Protein AF-A0A448SDY0-F1 (afdb_monomer_lite)

Radius of gyration: 25.68 Å; chains: 1; bounding box: 58×52×75 Å

Organism: Serratia fonticola (NCBI:txid47917)

Secondary structure (DSSP, 8-state):
----------SHHHHHHHHHHHHHHHHHHHH----GGGSTTT-TTSTT--S---SS----EEEEETTEEEEES-TT--SS--PPP-BTTB----HHHHHHHHHHHHHTTSEEE-SSSEEE-TTGGGS-GGG-SS--GGGTT-------TTTS-HHHHHHHHHHHHHHHHHHHT-PPPPPPSPPP-HHHHHHHHHTTHHHHHHHHHHHHHHT-PPPHHHHHHHHS---TT-S----HHHIIIIIHHHHHHHHSTTHHHHHHHHHHHTGGGGGS-HHHHHHTTT-

Sequence (283 aa):
MFLIDYTSDDEESNEEWSLVKTRMLEEIMKGAILSSDISDLALSTFSENVAIRDKNSQEPKEFRINGMPVISNNHGLRSYPEELSGDESITPFNMGDLASYYRFYLRHKHIVHGDRISEINDGRIFSCVSAVEDRSSEFEDEVVIKVNLASFTDDELLAEFKELLKEWRFELDIDEPQASRTRIGISTIKKIATYKVFPFLDLMLWESINGKKISNELASRVLFPDDEDECEVIGGQQVKDTIRPFVERILNEDTYPLLKHYVKKNSHLKTMRLSDVMKLAED

InterPro domains:
  IPR045664 Protein of unknown function DUF6387 [PF19924] (83-255)

Foldseek 3Di:
DDDDDDDDDDVPVVPVVVVLVVVLVVCCVVDPPPPPVVVVVVVVPPPPDPDDDDPPDDDWDWDQDLNDTDTDHCPPDDPDPPADDADPVGGDDDPVNVVVLVVVCCVVVQWDDDPPDIDGPDPCPPPFSLRPPPPPPSRQPDGDDDDDPPPDDPVRRVVVVVVVVVVVCVVSVNDDDDDDPDADDLVLVLLCVVLVLVVVVVQVVVCVVVVHDDQLQNVQCVRPPPDVPDPDRDGSVCSVPPSVVSSVVCSDPNNVVNNVVRCVVVVVVVVDDSVVSNVVVVD

Structure (mmCIF, N/CA/C/O backbone):
data_AF-A0A448SDY0-F1
#
_entry.id   AF-A0A448SDY0-F1
#
loop_
_atom_site.group_PDB
_atom_site.id
_atom_site.type_symbol
_atom_site.label_atom_id
_atom_site.label_alt_id
_atom_site.label_comp_id
_atom_site.label_asym_id
_atom_site.label_entity_id
_atom_site.label_seq_id
_atom_site.pdbx_PDB_ins_code
_atom_site.Cartn_x
_atom_site.Cartn_y
_atom_site.Cartn_z
_atom_site.occupancy
_atom_site.B_iso_or_equiv
_atom_site.auth_seq_id
_atom_site.auth_comp_id
_atom_site.auth_asym_id
_atom_site.auth_atom_id
_atom_site.pdbx_PDB_model_num
ATOM 1 N N . MET A 1 1 ? -25.902 -20.458 38.941 1.00 29.11 1 MET A N 1
ATOM 2 C CA . MET A 1 1 ? -26.498 -21.206 37.816 1.00 29.11 1 MET A CA 1
ATOM 3 C C . MET A 1 1 ? -27.510 -20.273 37.179 1.00 29.11 1 MET A C 1
ATOM 5 O O . MET A 1 1 ? -28.603 -20.148 37.705 1.00 29.11 1 MET A O 1
ATOM 9 N N . PHE A 1 2 ? -27.104 -19.514 36.163 1.00 26.80 2 PHE A N 1
ATOM 10 C CA . PHE A 1 2 ? -27.992 -18.578 35.474 1.00 26.80 2 PHE A CA 1
ATOM 11 C C . PHE A 1 2 ? -28.111 -19.041 34.026 1.00 26.80 2 PHE A C 1
ATOM 13 O O . PHE A 1 2 ? -27.142 -18.986 33.274 1.00 26.80 2 PHE A O 1
ATOM 20 N N . LEU A 1 3 ? -29.282 -19.595 33.706 1.00 28.59 3 LEU A N 1
ATOM 21 C CA . LEU A 1 3 ? -29.735 -19.832 32.342 1.00 28.59 3 LEU A CA 1
ATOM 22 C C . LEU A 1 3 ? -30.021 -18.468 31.707 1.00 28.59 3 LEU A C 1
ATOM 24 O O . LEU A 1 3 ? -30.740 -17.661 32.292 1.00 28.59 3 LEU A O 1
ATOM 28 N N . ILE A 1 4 ? -29.416 -18.217 30.551 1.00 32.69 4 ILE A N 1
ATOM 29 C CA . ILE A 1 4 ? -29.639 -17.026 29.732 1.00 32.69 4 ILE A CA 1
ATOM 30 C C . ILE A 1 4 ? -30.475 -17.490 28.543 1.00 32.69 4 ILE A C 1
ATOM 32 O O . ILE A 1 4 ? -29.999 -18.297 27.743 1.00 32.69 4 ILE A O 1
ATOM 36 N N . ASP A 1 5 ? -31.715 -17.011 28.472 1.00 26.48 5 ASP A N 1
ATOM 37 C CA . ASP A 1 5 ? -32.576 -17.180 27.305 1.00 26.48 5 ASP A CA 1
ATOM 38 C C . ASP A 1 5 ? -32.096 -16.279 26.163 1.00 26.48 5 ASP A C 1
ATOM 40 O O . ASP A 1 5 ? -31.706 -15.126 26.355 1.00 26.48 5 ASP A O 1
ATOM 44 N N . TYR A 1 6 ? -32.092 -16.866 24.971 1.00 34.84 6 TYR A N 1
ATOM 45 C CA . TYR A 1 6 ? -31.538 -16.346 23.730 1.00 34.84 6 TYR A CA 1
ATOM 46 C C . TYR A 1 6 ? -32.680 -15.889 22.821 1.00 34.84 6 TYR A C 1
ATOM 48 O O . TYR A 1 6 ? -33.596 -16.662 22.551 1.00 34.84 6 TYR A O 1
ATOM 56 N N . THR A 1 7 ? -32.608 -14.663 22.311 1.00 35.50 7 THR A N 1
ATOM 57 C CA . THR A 1 7 ? -33.470 -14.198 21.218 1.00 35.50 7 THR A CA 1
ATOM 58 C C . THR A 1 7 ? -32.579 -13.681 20.096 1.00 35.50 7 THR A C 1
ATOM 60 O O . THR A 1 7 ? -31.916 -12.655 20.251 1.00 35.50 7 THR A O 1
ATOM 63 N N . SER A 1 8 ? -32.520 -14.433 18.997 1.00 38.97 8 SER A N 1
ATOM 64 C CA . SER A 1 8 ? -31.915 -14.026 17.732 1.00 38.97 8 SER A CA 1
ATOM 65 C C . SER A 1 8 ? -32.998 -13.485 16.817 1.00 38.97 8 SER A C 1
ATOM 67 O O . SER A 1 8 ? -33.798 -14.271 16.331 1.00 38.97 8 SER A O 1
ATOM 69 N N . ASP A 1 9 ? -32.980 -12.190 16.551 1.00 39.25 9 ASP A N 1
ATOM 70 C CA . ASP A 1 9 ? -33.650 -11.606 15.393 1.00 39.25 9 ASP A CA 1
ATOM 71 C C . ASP A 1 9 ? -32.756 -10.453 14.937 1.00 39.25 9 ASP A C 1
ATOM 73 O O . ASP A 1 9 ? -32.603 -9.492 15.681 1.00 39.25 9 ASP A O 1
ATOM 77 N N . ASP A 1 10 ? -32.059 -10.646 13.811 1.00 44.03 10 ASP A N 1
ATOM 78 C CA . ASP A 1 10 ? -31.494 -9.616 12.916 1.00 44.03 10 ASP A CA 1
ATOM 79 C C . ASP A 1 10 ? -30.704 -10.350 11.806 1.00 44.03 10 ASP A C 1
ATOM 81 O O . ASP A 1 10 ? -29.475 -10.469 11.844 1.00 44.03 10 ASP A O 1
ATOM 85 N N . GLU A 1 11 ? -31.430 -10.936 10.845 1.00 45.25 11 GLU A N 1
ATOM 86 C CA . GLU A 1 11 ? -30.863 -11.719 9.730 1.00 45.25 11 GLU A CA 1
ATOM 87 C C . GLU A 1 11 ? -30.181 -10.837 8.661 1.00 45.25 11 GLU A C 1
ATOM 89 O O . GLU A 1 11 ? -29.165 -11.247 8.104 1.00 45.25 11 GLU A O 1
ATOM 94 N N . GLU A 1 12 ? -30.639 -9.597 8.443 1.00 43.09 12 GLU A N 1
ATOM 95 C CA . GLU A 1 12 ? -30.073 -8.678 7.430 1.00 43.09 12 GLU A CA 1
ATOM 96 C C . GLU A 1 12 ? -28.653 -8.187 7.769 1.00 43.09 12 GLU A C 1
ATOM 98 O O . GLU A 1 12 ? -27.822 -8.017 6.882 1.00 43.09 12 GLU A O 1
ATOM 103 N N . SER A 1 13 ? -28.323 -8.040 9.057 1.00 49.19 13 SER A N 1
ATOM 104 C CA . SER A 1 13 ? -26.968 -7.682 9.515 1.00 49.19 13 SER A CA 1
ATOM 105 C C . SER A 1 13 ? -25.943 -8.792 9.239 1.00 49.19 13 SER A C 1
ATOM 107 O O . SER A 1 13 ? -24.741 -8.535 9.184 1.00 49.19 13 SER A O 1
ATOM 109 N N . ASN A 1 14 ? -26.398 -10.037 9.086 1.00 51.72 14 ASN A N 1
ATOM 110 C CA . ASN A 1 14 ? -25.541 -11.217 9.081 1.00 51.72 14 ASN A CA 1
ATOM 111 C C . ASN A 1 14 ? -24.896 -11.479 7.706 1.00 51.72 14 ASN A C 1
ATOM 113 O O . ASN A 1 14 ? -23.802 -12.043 7.639 1.00 51.72 14 ASN A O 1
ATOM 117 N N . GLU A 1 15 ? -25.541 -11.056 6.615 1.00 47.66 15 GLU A N 1
ATOM 118 C CA . GLU A 1 15 ? -25.046 -11.268 5.246 1.00 47.66 15 GLU A CA 1
ATOM 119 C C . GLU A 1 15 ? -23.903 -10.313 4.886 1.00 47.66 15 GLU A C 1
ATOM 121 O O . GLU A 1 15 ? -22.854 -10.754 4.408 1.00 47.66 15 GLU A O 1
ATOM 126 N N . GLU A 1 16 ? -24.060 -9.023 5.192 1.00 46.50 16 GLU A N 1
ATOM 127 C CA . GLU A 1 16 ? -23.034 -7.997 4.962 1.00 46.50 16 GLU A CA 1
ATOM 128 C C . GLU A 1 16 ? -21.763 -8.318 5.768 1.00 46.50 16 GLU A C 1
ATOM 130 O O . GLU A 1 16 ? -20.636 -8.271 5.266 1.00 46.50 16 GLU A O 1
ATOM 135 N N . TRP A 1 17 ? -21.957 -8.812 6.991 1.00 44.69 17 TRP A N 1
ATOM 136 C CA . TRP A 1 17 ? -20.887 -9.285 7.857 1.00 44.69 17 TRP A CA 1
ATOM 137 C C . TRP A 1 17 ? -20.198 -10.561 7.381 1.00 44.69 17 TRP A C 1
ATOM 139 O O . TRP A 1 17 ? -18.983 -10.711 7.538 1.00 44.69 17 TRP A O 1
ATOM 149 N N . SER A 1 18 ? -20.942 -11.490 6.784 1.00 48.28 18 SER A N 1
ATOM 150 C CA . SER A 1 18 ? -20.359 -12.699 6.200 1.00 48.28 18 SER A CA 1
ATOM 151 C C . SER A 1 18 ? -19.463 -12.376 4.998 1.00 48.28 18 SER A C 1
ATOM 153 O O . SER A 1 18 ? -18.462 -13.063 4.768 1.00 48.28 18 SER A O 1
ATOM 155 N N . LEU A 1 19 ? -19.788 -11.320 4.248 1.00 51.78 19 LEU A N 1
ATOM 156 C CA . LEU A 1 19 ? -18.982 -10.847 3.125 1.00 51.78 19 LEU A CA 1
ATOM 157 C C . LEU A 1 19 ? -17.664 -10.223 3.613 1.00 51.78 19 LEU A C 1
ATOM 159 O O . LEU A 1 19 ? -16.587 -10.632 3.173 1.00 51.78 19 LEU A O 1
ATOM 163 N N . VAL A 1 20 ? -17.743 -9.317 4.596 1.00 49.38 20 VAL A N 1
ATOM 164 C CA . VAL A 1 20 ? -16.571 -8.699 5.247 1.00 49.38 20 VAL A CA 1
ATOM 165 C C . VAL A 1 20 ? -15.683 -9.764 5.901 1.00 49.38 20 VAL A C 1
ATOM 167 O O . VAL A 1 20 ? -14.464 -9.713 5.773 1.00 49.38 20 VAL A O 1
ATOM 170 N N . LYS A 1 21 ? -16.278 -10.789 6.528 1.00 49.34 21 LYS A N 1
ATOM 171 C CA . LYS A 1 21 ? -15.571 -11.943 7.112 1.00 49.34 21 LYS A CA 1
ATOM 172 C C . LYS A 1 21 ? -14.764 -12.724 6.079 1.00 49.34 21 LYS A C 1
ATOM 174 O O . LYS A 1 21 ? -13.598 -13.021 6.326 1.00 49.34 21 LYS A O 1
ATOM 179 N N . THR A 1 22 ? -15.377 -13.083 4.953 1.00 50.53 22 THR A N 1
ATOM 180 C CA . THR A 1 22 ? -14.699 -13.858 3.902 1.00 50.53 22 THR A CA 1
ATOM 181 C C . THR A 1 22 ? -13.529 -13.061 3.338 1.00 50.53 22 THR A C 1
ATOM 183 O O . THR A 1 22 ? -12.427 -13.585 3.216 1.00 50.53 22 THR A O 1
ATOM 186 N N . ARG A 1 23 ? -13.731 -11.759 3.121 1.00 46.56 23 ARG A N 1
ATOM 187 C CA . ARG A 1 23 ? -12.695 -10.878 2.591 1.00 46.56 23 ARG A CA 1
ATOM 188 C C . ARG A 1 23 ? -11.562 -10.613 3.578 1.00 46.56 23 ARG A C 1
ATOM 190 O O . ARG A 1 23 ? -10.402 -10.698 3.203 1.00 46.56 23 ARG A O 1
ATOM 197 N N . MET A 1 24 ? -11.873 -10.364 4.849 1.00 43.44 24 MET A N 1
ATOM 198 C CA . MET A 1 24 ? -10.866 -10.171 5.894 1.00 43.44 24 MET A CA 1
ATOM 199 C C . MET A 1 24 ? -10.032 -11.441 6.105 1.00 43.44 24 MET A C 1
ATOM 201 O O . MET A 1 24 ? -8.819 -11.353 6.255 1.00 43.44 24 MET A O 1
ATOM 205 N N . LEU A 1 25 ? -10.653 -12.625 6.067 1.00 47.62 25 LEU A N 1
ATOM 206 C CA . LEU A 1 25 ? -9.933 -13.900 6.122 1.00 47.62 25 LEU A CA 1
ATOM 207 C C . LEU A 1 25 ? -9.058 -14.114 4.885 1.00 47.62 25 LEU A C 1
ATOM 209 O O . LEU A 1 25 ? -7.924 -14.559 5.029 1.00 47.62 25 LEU A O 1
ATOM 213 N N . GLU A 1 26 ? -9.539 -13.766 3.694 1.00 50.28 26 GLU A N 1
ATOM 214 C CA . GLU A 1 26 ? -8.737 -13.825 2.472 1.00 50.28 26 GLU A CA 1
ATOM 215 C C . GLU A 1 26 ? -7.546 -12.863 2.512 1.00 50.28 26 GLU A C 1
ATOM 217 O O . GLU A 1 26 ? -6.446 -13.271 2.159 1.00 50.28 26 GLU A O 1
ATOM 222 N N . GLU A 1 27 ? -7.719 -11.630 2.989 1.00 45.91 27 GLU A N 1
ATOM 223 C CA . GLU A 1 27 ? -6.637 -10.646 3.127 1.00 45.91 27 GLU A CA 1
ATOM 224 C C . GLU A 1 27 ? -5.640 -11.031 4.230 1.00 45.91 27 GLU A C 1
ATOM 226 O O . GLU A 1 27 ? -4.431 -10.906 4.049 1.00 45.91 27 GLU A O 1
ATOM 231 N N . ILE A 1 28 ? -6.105 -11.608 5.344 1.00 43.41 28 ILE A N 1
ATOM 232 C CA . ILE A 1 28 ? -5.230 -12.180 6.380 1.00 43.41 28 ILE A CA 1
ATOM 233 C C . ILE A 1 28 ? -4.456 -13.381 5.825 1.00 43.41 28 ILE A C 1
ATOM 235 O O . ILE A 1 28 ? -3.263 -13.519 6.083 1.00 43.41 28 ILE A O 1
ATOM 239 N N . MET A 1 29 ? -5.093 -14.244 5.032 1.00 39.62 29 MET A N 1
ATOM 240 C CA . MET A 1 29 ? -4.425 -15.387 4.404 1.00 39.62 29 MET A CA 1
ATOM 241 C C . MET A 1 29 ? -3.460 -14.968 3.288 1.00 39.62 29 MET A C 1
ATOM 243 O O . MET A 1 29 ? -2.448 -15.638 3.089 1.00 39.62 29 MET A O 1
ATOM 247 N N . LYS A 1 30 ? -3.742 -13.865 2.586 1.00 41.06 30 LYS A N 1
ATOM 248 C CA . LYS A 1 30 ? -2.857 -13.264 1.576 1.00 41.06 30 LYS A CA 1
ATOM 249 C C . LYS A 1 30 ? -1.722 -12.437 2.200 1.00 41.06 30 LYS A C 1
ATOM 251 O O . LYS A 1 30 ? -0.681 -12.298 1.567 1.00 41.06 30 LYS A O 1
ATOM 256 N N . GLY A 1 31 ? -1.892 -11.933 3.429 1.00 36.31 31 GLY A N 1
ATOM 257 C CA . GLY A 1 31 ? -1.002 -10.958 4.078 1.00 36.31 31 GLY A CA 1
ATOM 258 C C . GLY A 1 31 ? -0.400 -11.350 5.436 1.00 36.31 31 GLY A C 1
ATOM 259 O O . GLY A 1 31 ? 0.249 -10.513 6.064 1.00 36.31 31 GLY A O 1
ATOM 260 N N . ALA A 1 32 ? -0.555 -12.586 5.923 1.00 33.31 32 ALA A N 1
ATOM 261 C CA . ALA A 1 32 ? 0.087 -13.031 7.163 1.00 33.31 32 ALA A CA 1
ATOM 262 C C . ALA A 1 32 ? 1.608 -13.225 7.000 1.00 33.31 32 ALA A C 1
ATOM 264 O O . ALA A 1 32 ? 2.116 -14.343 6.946 1.00 33.31 32 ALA A O 1
ATOM 265 N N . ILE A 1 33 ? 2.352 -12.121 7.064 1.00 34.28 33 ILE A N 1
ATOM 266 C CA . ILE A 1 33 ? 3.502 -12.066 7.968 1.00 34.28 33 ILE A CA 1
ATOM 267 C C . ILE A 1 33 ? 2.912 -11.698 9.332 1.00 34.28 33 ILE A C 1
ATOM 269 O O . ILE A 1 33 ? 2.861 -10.534 9.726 1.00 34.28 33 ILE A O 1
ATOM 273 N N . LEU A 1 34 ? 2.413 -12.706 10.052 1.00 31.48 34 LEU A N 1
ATOM 274 C CA . LEU A 1 34 ? 2.367 -12.610 11.506 1.00 31.48 34 LEU A CA 1
ATOM 275 C C . LEU A 1 34 ? 3.813 -12.361 11.936 1.00 31.48 34 LEU A C 1
ATOM 277 O O . LEU A 1 34 ? 4.685 -13.185 11.663 1.00 31.48 34 LEU A O 1
ATOM 281 N N . SER A 1 35 ? 4.067 -11.200 12.540 1.00 32.50 35 SER A N 1
ATOM 282 C CA . SER A 1 35 ? 5.300 -10.951 13.281 1.00 32.50 35 SER A CA 1
ATOM 283 C C . SER A 1 35 ? 5.619 -12.195 14.115 1.00 32.50 35 SER A C 1
ATOM 285 O O . SER A 1 35 ? 4.779 -12.657 14.893 1.00 32.50 35 SER A O 1
ATOM 287 N N . SER A 1 36 ? 6.813 -12.752 13.917 1.00 38.06 36 SER A N 1
ATOM 288 C CA . SER A 1 36 ? 7.333 -13.927 14.622 1.00 38.06 36 SER A CA 1
ATOM 289 C C . SER A 1 36 ? 7.299 -13.784 16.146 1.00 38.06 36 SER A C 1
ATOM 291 O O . SER A 1 36 ? 7.334 -14.781 16.861 1.00 38.06 36 SER A O 1
ATOM 293 N N . ASP A 1 37 ? 7.152 -12.566 16.662 1.00 37.56 37 ASP A N 1
ATOM 294 C CA . ASP A 1 37 ? 7.506 -12.256 18.044 1.00 37.56 37 ASP A CA 1
ATOM 295 C C . ASP A 1 37 ? 6.362 -12.478 19.051 1.00 37.56 37 ASP A C 1
ATOM 297 O O . ASP A 1 37 ? 6.571 -12.349 20.255 1.00 37.56 37 ASP A O 1
ATOM 301 N N . ILE A 1 38 ? 5.158 -12.867 18.608 1.00 35.09 38 ILE A N 1
ATOM 302 C CA . ILE A 1 38 ? 4.074 -13.301 19.523 1.00 35.09 38 ILE A CA 1
ATOM 303 C C . ILE A 1 38 ? 3.996 -14.839 19.622 1.00 35.09 38 ILE A C 1
ATOM 305 O O . ILE A 1 38 ? 3.363 -15.383 20.525 1.00 35.09 38 ILE A O 1
ATOM 309 N N . SER A 1 39 ? 4.743 -15.563 18.783 1.00 39.78 39 SER A N 1
ATOM 310 C CA . SER A 1 39 ? 4.931 -17.013 18.924 1.00 39.78 39 SER A CA 1
ATOM 311 C C . SER A 1 39 ? 5.948 -17.379 20.018 1.00 39.78 39 SER A C 1
ATOM 313 O O . SER A 1 39 ? 5.932 -18.501 20.528 1.00 39.78 39 SER A O 1
ATOM 315 N N . ASP A 1 40 ? 6.824 -16.453 20.413 1.00 40.44 40 ASP A N 1
ATOM 316 C CA . ASP A 1 40 ? 8.025 -16.801 21.182 1.00 40.44 40 ASP A CA 1
ATOM 317 C C . ASP A 1 40 ? 7.840 -16.856 22.701 1.00 40.44 40 ASP A C 1
ATOM 319 O O . ASP A 1 40 ? 8.641 -17.495 23.386 1.00 40.44 40 ASP A O 1
ATOM 323 N N . LEU A 1 41 ? 6.750 -16.315 23.259 1.00 36.34 41 LEU A N 1
ATOM 324 C CA . LEU A 1 41 ? 6.460 -16.531 24.685 1.00 36.34 41 LEU A CA 1
ATOM 325 C C . LEU A 1 41 ? 5.840 -17.911 24.966 1.00 36.34 41 LEU A C 1
ATOM 327 O O . LEU A 1 41 ? 5.918 -18.399 26.091 1.00 36.34 41 LEU A O 1
ATOM 331 N N . ALA A 1 42 ? 5.270 -18.561 23.943 1.00 34.84 42 ALA A N 1
ATOM 332 C CA . ALA A 1 42 ? 4.779 -19.939 24.015 1.00 34.84 42 ALA A CA 1
ATOM 333 C C . ALA A 1 42 ? 5.836 -20.980 23.582 1.00 34.84 42 ALA A C 1
ATOM 335 O O . ALA A 1 42 ? 5.657 -22.171 23.828 1.00 34.84 42 ALA A O 1
ATOM 336 N N . LEU A 1 43 ? 6.951 -20.546 22.980 1.00 36.53 43 LEU A N 1
ATOM 337 C CA . LEU A 1 43 ? 8.029 -21.408 22.477 1.00 36.53 43 LEU A CA 1
ATOM 338 C C . LEU A 1 43 ? 9.349 -21.241 23.242 1.00 36.53 43 LEU A C 1
ATOM 340 O O . LEU A 1 43 ? 10.415 -21.589 22.728 1.00 36.53 43 LEU A O 1
ATOM 344 N N . SER A 1 44 ? 9.295 -20.823 24.509 1.00 34.66 44 SER A N 1
ATOM 345 C CA . SER A 1 44 ? 10.436 -20.761 25.442 1.00 34.66 44 SER A CA 1
ATOM 346 C C . SER A 1 44 ? 11.139 -22.115 25.697 1.00 34.66 44 SER A C 1
ATOM 348 O O . SER A 1 44 ? 11.943 -22.246 26.615 1.00 34.66 44 SER A O 1
ATOM 350 N N . THR A 1 45 ? 10.846 -23.140 24.893 1.00 33.09 45 THR A N 1
ATOM 351 C CA . THR A 1 45 ? 11.456 -24.474 24.871 1.00 33.09 45 THR A CA 1
ATOM 352 C C . THR A 1 45 ? 12.437 -24.681 23.703 1.00 33.09 45 THR A C 1
ATOM 354 O O . THR A 1 45 ? 13.110 -25.706 23.665 1.00 33.09 45 THR A O 1
ATOM 357 N N . PHE A 1 46 ? 12.560 -23.742 22.754 1.00 32.59 46 PHE A N 1
ATOM 358 C CA . PHE A 1 46 ? 13.379 -23.930 21.538 1.00 32.59 46 PHE A CA 1
ATOM 359 C C . PHE A 1 46 ? 14.765 -23.256 21.548 1.00 32.59 46 PHE A C 1
ATOM 361 O O . PHE A 1 46 ? 15.529 -23.415 20.597 1.00 32.59 46 PHE A O 1
ATOM 368 N N . SER A 1 47 ? 15.124 -22.555 22.626 1.00 35.09 47 SER A N 1
ATOM 369 C CA . SER A 1 47 ? 16.298 -21.664 22.685 1.00 35.09 47 SER A CA 1
ATOM 370 C C . SER A 1 47 ? 17.679 -22.351 22.777 1.00 35.09 47 SER A C 1
ATOM 372 O O . SER A 1 47 ? 18.689 -21.702 22.530 1.00 35.09 47 SER A O 1
ATOM 374 N N . GLU A 1 48 ? 17.793 -23.655 23.060 1.00 32.41 48 GLU A N 1
ATOM 375 C CA . GLU A 1 48 ? 19.118 -24.249 23.361 1.00 32.41 48 GLU A CA 1
ATOM 376 C C . GLU A 1 48 ? 19.777 -25.117 22.275 1.00 32.41 48 GLU A C 1
ATOM 378 O O . GLU A 1 48 ? 20.862 -25.633 22.511 1.00 32.41 48 GLU A O 1
ATOM 383 N N . ASN A 1 49 ? 19.234 -25.244 21.058 1.00 34.06 49 ASN A N 1
ATOM 384 C CA . ASN A 1 49 ? 19.884 -26.065 20.016 1.00 34.06 49 ASN A CA 1
ATOM 385 C C . ASN A 1 49 ? 19.918 -25.411 18.625 1.00 34.06 49 ASN A C 1
ATOM 387 O O . ASN A 1 49 ? 19.458 -25.992 17.641 1.00 34.06 49 ASN A O 1
ATOM 391 N N . VAL A 1 50 ? 20.517 -24.221 18.513 1.00 35.66 50 VAL A N 1
ATOM 392 C CA . VAL A 1 50 ? 20.973 -23.676 17.219 1.00 35.66 50 VAL A CA 1
ATOM 393 C C . VAL A 1 50 ? 22.474 -23.914 17.077 1.00 35.66 50 VAL A C 1
ATOM 395 O O . VAL A 1 50 ? 23.301 -23.010 17.129 1.00 35.66 50 VAL A O 1
ATOM 398 N N . ALA A 1 51 ? 22.828 -25.180 16.889 1.00 39.47 51 ALA A N 1
ATOM 399 C CA . ALA A 1 51 ? 24.076 -25.565 16.259 1.00 39.47 51 ALA A CA 1
ATOM 400 C C . ALA A 1 51 ? 23.792 -26.773 15.363 1.00 39.47 51 ALA A C 1
ATOM 402 O O . ALA A 1 51 ? 23.349 -27.814 15.836 1.00 39.47 51 ALA A O 1
ATOM 403 N N . ILE A 1 52 ? 24.103 -26.605 14.073 1.00 44.69 52 ILE A N 1
ATOM 404 C CA . ILE A 1 52 ? 24.129 -27.631 13.021 1.00 44.69 52 ILE A CA 1
ATOM 405 C C . ILE A 1 52 ? 22.734 -28.055 12.524 1.00 44.69 52 ILE A C 1
ATOM 407 O O . ILE A 1 52 ? 22.085 -28.928 13.092 1.00 44.69 52 ILE A O 1
ATOM 411 N N . ARG A 1 53 ? 22.293 -27.497 11.387 1.00 37.38 53 ARG A N 1
ATOM 412 C CA . ARG A 1 53 ? 21.272 -28.136 10.540 1.00 37.38 53 ARG A CA 1
ATOM 413 C C . ARG A 1 53 ? 21.724 -28.184 9.082 1.00 37.38 53 ARG A C 1
ATOM 415 O O . ARG A 1 53 ? 22.381 -27.275 8.585 1.00 37.38 53 ARG A O 1
ATOM 422 N N . ASP A 1 54 ? 21.428 -29.334 8.495 1.00 37.38 54 ASP A N 1
ATOM 423 C CA . ASP A 1 54 ? 22.017 -29.976 7.325 1.00 37.38 54 ASP A CA 1
ATOM 424 C C . ASP A 1 54 ? 22.019 -29.157 6.029 1.00 37.38 54 ASP A C 1
ATOM 426 O O . ASP A 1 54 ? 21.038 -28.509 5.677 1.00 37.38 54 ASP A O 1
ATOM 430 N N . LYS A 1 55 ? 23.107 -29.281 5.256 1.00 46.25 55 LYS A N 1
ATOM 431 C CA . LYS A 1 55 ? 23.254 -28.719 3.899 1.00 46.25 55 LYS A CA 1
ATOM 432 C C . LYS A 1 55 ? 22.629 -29.587 2.794 1.00 46.25 55 LYS A C 1
ATOM 434 O O . LYS A 1 55 ? 22.704 -29.210 1.630 1.00 46.25 55 LYS A O 1
ATOM 439 N N . ASN A 1 56 ? 22.023 -30.726 3.127 1.00 45.97 56 ASN A N 1
ATOM 440 C CA . ASN A 1 56 ? 21.636 -31.744 2.149 1.00 45.97 56 ASN A CA 1
ATOM 441 C C . ASN A 1 56 ? 20.168 -32.168 2.285 1.00 45.97 56 ASN A C 1
ATOM 443 O O . ASN A 1 56 ? 19.916 -33.287 2.706 1.00 45.97 56 ASN A O 1
ATOM 447 N N . SER A 1 57 ? 19.226 -31.291 1.919 1.00 49.78 57 SER A N 1
ATOM 448 C CA . SER A 1 57 ? 17.883 -31.628 1.393 1.00 49.78 57 SER A CA 1
ATOM 449 C C . SER A 1 57 ? 16.948 -30.428 1.557 1.00 49.78 57 SER A C 1
ATOM 451 O O .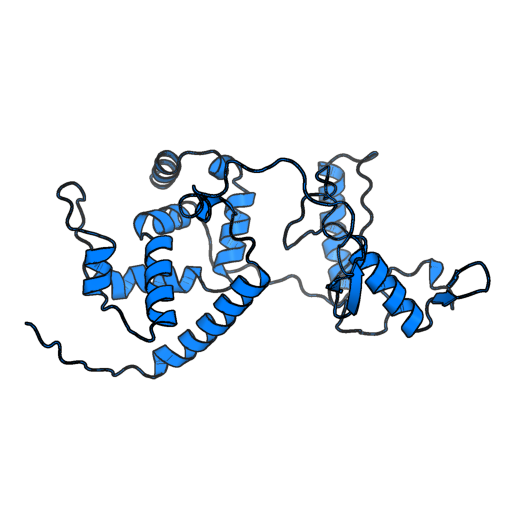 SER A 1 57 ? 16.345 -30.243 2.614 1.00 49.78 57 SER A O 1
ATOM 453 N N . GLN A 1 58 ? 16.792 -29.611 0.522 1.00 57.31 58 GLN A N 1
ATOM 454 C CA . GLN A 1 58 ? 15.598 -28.779 0.396 1.00 57.31 58 GLN A CA 1
ATOM 455 C C . GLN A 1 58 ? 14.942 -29.174 -0.917 1.00 57.31 58 GLN A C 1
ATOM 457 O O . GLN A 1 58 ? 15.534 -29.023 -1.981 1.00 57.31 58 GLN A O 1
ATOM 462 N N . GLU A 1 59 ? 13.767 -29.794 -0.828 1.00 60.53 59 GLU A N 1
ATOM 463 C CA . GLU A 1 59 ? 13.011 -30.172 -2.015 1.00 60.53 59 GLU A CA 1
ATOM 464 C C . GLU A 1 59 ? 12.612 -28.904 -2.792 1.00 60.53 59 GLU A C 1
ATOM 466 O O . GLU A 1 59 ? 12.290 -27.881 -2.170 1.00 60.53 59 GLU A O 1
ATOM 471 N N . PRO A 1 60 ? 12.637 -28.942 -4.137 1.00 71.25 60 PRO A N 1
ATOM 472 C CA . PRO A 1 60 ? 12.148 -27.840 -4.950 1.00 71.25 60 PRO A CA 1
ATOM 473 C C . PRO A 1 60 ? 10.711 -27.491 -4.566 1.00 71.25 60 PRO A C 1
ATOM 475 O O . PRO A 1 60 ? 9.853 -28.372 -4.504 1.00 71.25 60 PRO A O 1
ATOM 478 N N . LYS A 1 61 ? 10.441 -26.207 -4.318 1.00 75.12 61 LYS A N 1
ATOM 479 C CA . LYS A 1 61 ? 9.106 -25.726 -3.947 1.00 75.12 61 LYS A CA 1
ATOM 480 C C . LYS A 1 61 ? 8.530 -24.879 -5.075 1.00 75.12 61 LYS A C 1
ATOM 482 O O . LYS A 1 61 ? 9.213 -23.999 -5.601 1.00 75.12 61 LYS A O 1
ATOM 487 N N . GLU A 1 62 ? 7.292 -25.172 -5.454 1.00 77.00 62 GLU A N 1
ATOM 488 C CA . GLU A 1 62 ? 6.554 -24.425 -6.471 1.00 77.00 62 GLU A CA 1
ATOM 489 C C . GLU A 1 62 ? 5.847 -23.222 -5.835 1.00 77.00 62 GLU A C 1
ATOM 491 O O . GLU A 1 62 ? 5.171 -23.346 -4.813 1.00 77.00 62 GLU A O 1
ATOM 496 N N . PHE A 1 63 ? 6.010 -22.061 -6.457 1.00 74.44 63 PHE A N 1
ATOM 497 C CA . PHE A 1 63 ? 5.369 -20.797 -6.116 1.00 74.44 63 PHE A CA 1
ATOM 498 C C . PHE A 1 63 ? 4.528 -20.329 -7.298 1.00 74.44 63 PHE A C 1
ATOM 500 O O . PHE A 1 63 ? 4.854 -20.620 -8.447 1.00 74.44 63 PHE A O 1
ATOM 507 N N . ARG A 1 64 ? 3.462 -19.575 -7.030 1.00 74.50 64 ARG A N 1
ATOM 508 C CA . ARG A 1 64 ? 2.686 -18.891 -8.068 1.00 74.50 64 ARG A CA 1
ATOM 509 C C . ARG A 1 64 ? 3.016 -17.405 -8.041 1.00 74.50 64 ARG A C 1
ATOM 511 O O . ARG A 1 64 ? 2.779 -16.767 -7.024 1.00 74.50 64 ARG A O 1
ATOM 518 N N . ILE A 1 65 ? 3.557 -16.885 -9.139 1.00 75.25 65 ILE A N 1
ATOM 519 C CA . ILE A 1 65 ? 3.954 -15.482 -9.312 1.00 75.25 65 ILE A CA 1
ATOM 520 C C . ILE A 1 65 ? 3.299 -14.986 -10.601 1.00 75.25 65 ILE A C 1
ATOM 522 O O . ILE A 1 65 ? 3.418 -15.646 -11.631 1.00 75.25 65 ILE A O 1
ATOM 526 N N . ASN A 1 66 ? 2.528 -13.899 -10.525 1.00 71.81 66 ASN A N 1
ATOM 527 C CA . ASN A 1 66 ? 1.732 -13.341 -11.633 1.00 71.81 66 ASN A CA 1
ATOM 528 C C . ASN A 1 66 ? 0.903 -14.424 -12.354 1.00 71.81 66 ASN A C 1
ATOM 530 O O . ASN A 1 66 ? 0.955 -14.604 -13.568 1.00 71.81 66 ASN A O 1
ATOM 534 N N . GLY A 1 67 ? 0.229 -15.270 -11.562 1.00 71.94 67 GLY A N 1
ATOM 535 C CA . GLY A 1 67 ? -0.567 -16.403 -12.052 1.00 71.94 67 GLY A CA 1
ATOM 536 C C . GLY A 1 67 ? 0.234 -17.601 -12.589 1.00 71.94 67 GLY A C 1
ATOM 537 O O . GLY A 1 67 ? -0.356 -18.643 -12.885 1.00 71.94 67 GLY A O 1
ATOM 538 N N . MET A 1 68 ? 1.565 -17.511 -12.671 1.00 71.12 68 MET A N 1
ATOM 539 C CA . MET A 1 68 ? 2.430 -18.525 -13.273 1.00 71.12 68 MET A CA 1
ATOM 540 C C . MET A 1 68 ? 3.243 -19.333 -12.254 1.00 71.12 68 MET A C 1
ATOM 542 O O . MET A 1 68 ? 3.743 -18.787 -11.272 1.00 71.12 68 MET A O 1
ATOM 546 N N . PRO A 1 69 ? 3.420 -20.648 -12.482 1.00 75.44 69 PRO A N 1
ATOM 547 C CA . PRO A 1 69 ? 4.210 -21.489 -11.597 1.00 75.44 69 PRO A CA 1
ATOM 548 C C . PRO A 1 69 ? 5.717 -21.280 -11.812 1.00 75.44 69 PRO A C 1
ATOM 550 O O . PRO A 1 69 ? 6.230 -21.434 -12.929 1.00 75.44 69 PRO A O 1
ATOM 553 N N . VAL A 1 70 ? 6.423 -20.981 -10.722 1.00 72.56 70 VAL A N 1
ATOM 554 C CA . VAL A 1 70 ? 7.876 -20.791 -10.631 1.00 72.56 70 VAL A CA 1
ATOM 555 C C . VAL A 1 70 ? 8.427 -21.731 -9.560 1.00 72.56 70 VAL A C 1
ATOM 557 O O . VAL A 1 70 ? 7.955 -21.743 -8.428 1.00 72.56 70 VAL A O 1
ATOM 560 N N . ILE A 1 71 ? 9.435 -22.533 -9.903 1.00 76.56 71 ILE A N 1
ATOM 561 C CA . ILE A 1 71 ? 1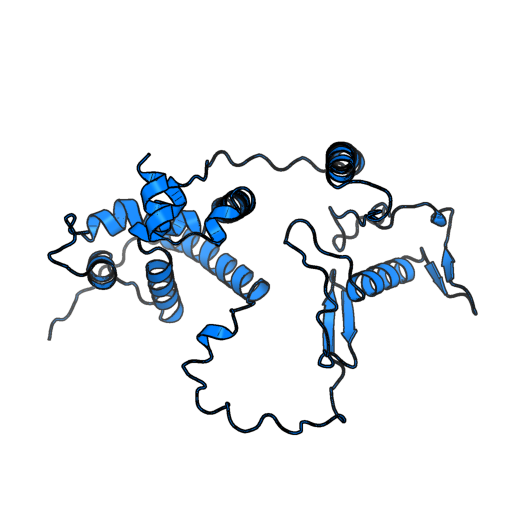0.042 -23.497 -8.977 1.00 76.56 71 ILE A CA 1
ATOM 562 C C . ILE A 1 71 ? 11.334 -22.907 -8.413 1.00 76.56 71 ILE A C 1
ATOM 564 O O . ILE A 1 71 ? 12.219 -22.513 -9.172 1.00 76.56 71 ILE A O 1
ATOM 568 N N . SER A 1 72 ? 11.465 -22.893 -7.085 1.00 76.88 72 SER A N 1
ATOM 569 C CA . SER A 1 72 ? 12.715 -22.552 -6.400 1.00 76.88 72 SER A CA 1
ATOM 570 C C . SER A 1 72 ? 13.358 -23.800 -5.805 1.00 76.88 72 SER A C 1
ATOM 572 O O . SER A 1 72 ? 12.758 -24.491 -4.980 1.00 76.88 72 SER A O 1
ATOM 574 N N . ASN A 1 73 ? 14.599 -24.072 -6.209 1.00 71.31 73 ASN A N 1
ATOM 575 C CA . ASN A 1 73 ? 15.339 -25.265 -5.794 1.00 71.31 73 ASN A CA 1
ATOM 576 C C . ASN A 1 73 ? 15.986 -25.132 -4.402 1.00 71.31 73 ASN A C 1
ATOM 578 O O . ASN A 1 73 ? 16.228 -26.146 -3.767 1.00 71.31 73 ASN A O 1
ATOM 582 N N . ASN A 1 74 ? 16.259 -23.910 -3.920 1.00 65.94 74 ASN A N 1
ATOM 583 C CA . ASN A 1 74 ? 16.997 -23.655 -2.670 1.00 65.94 74 ASN A CA 1
ATOM 584 C C . ASN A 1 74 ? 16.375 -22.490 -1.879 1.00 65.94 74 ASN A C 1
ATOM 586 O O . ASN A 1 74 ? 16.992 -21.444 -1.686 1.00 65.94 74 ASN A O 1
ATOM 590 N N . HIS A 1 75 ? 15.126 -22.648 -1.449 1.00 58.25 75 HIS A N 1
ATOM 591 C CA . HIS A 1 75 ? 14.333 -21.570 -0.848 1.00 58.25 75 HIS A CA 1
ATOM 592 C C . HIS A 1 75 ? 14.788 -21.133 0.562 1.00 58.25 75 HIS A C 1
ATOM 594 O O . HIS A 1 75 ? 14.356 -20.083 1.029 1.00 58.25 75 HIS A O 1
ATOM 600 N N . GLY A 1 76 ? 15.639 -21.905 1.250 1.00 52.16 76 GLY A N 1
ATOM 601 C CA . GLY A 1 76 ? 16.062 -21.647 2.634 1.00 52.16 76 GLY A CA 1
ATOM 602 C C . GLY A 1 76 ? 17.522 -21.221 2.827 1.00 52.16 76 GLY A C 1
ATOM 603 O O . GLY A 1 76 ? 17.981 -21.172 3.967 1.00 52.16 76 GLY A O 1
ATOM 604 N N . LEU A 1 77 ? 18.275 -20.918 1.765 1.00 54.34 77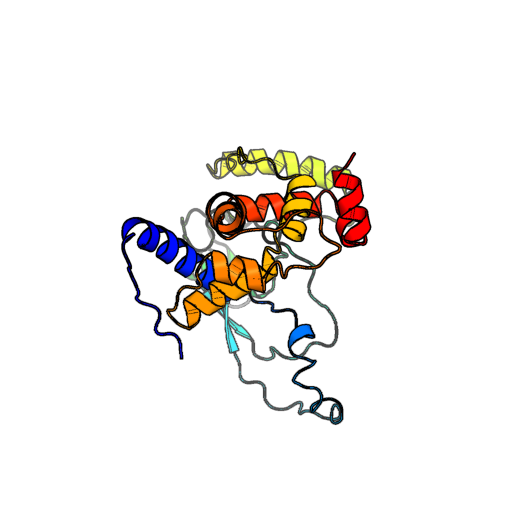 LEU A N 1
ATOM 605 C CA . LEU A 1 77 ? 19.590 -20.281 1.893 1.00 54.34 77 LEU A CA 1
ATOM 606 C C . LEU A 1 77 ? 19.392 -18.768 2.058 1.00 54.34 77 LEU A C 1
ATOM 608 O O . LEU A 1 77 ? 19.146 -18.085 1.072 1.00 54.34 77 LEU A O 1
ATOM 612 N N . ARG A 1 78 ? 19.507 -18.217 3.273 1.00 53.59 78 ARG A N 1
ATOM 613 C CA . ARG A 1 78 ? 19.673 -16.761 3.443 1.00 53.59 78 ARG A CA 1
ATOM 614 C C . ARG A 1 78 ? 20.777 -16.462 4.451 1.00 53.59 78 ARG A C 1
ATOM 616 O O . ARG A 1 78 ? 20.659 -16.796 5.625 1.00 53.59 78 ARG A O 1
ATOM 623 N N . SER A 1 79 ? 21.861 -15.845 3.979 1.00 48.16 79 SER A N 1
ATOM 624 C CA . SER A 1 79 ? 22.944 -15.313 4.825 1.00 48.16 79 SER A CA 1
ATOM 625 C C . SER A 1 79 ? 22.906 -13.783 4.953 1.00 48.16 79 SER A C 1
ATOM 627 O O . SER A 1 79 ? 23.558 -13.251 5.844 1.00 48.16 79 SER A O 1
ATOM 629 N N . TYR A 1 80 ? 22.123 -13.084 4.118 1.00 47.72 80 TYR A N 1
ATOM 630 C CA . TYR A 1 80 ? 21.976 -11.623 4.106 1.00 47.72 80 TYR A CA 1
ATOM 631 C C . TYR A 1 80 ? 20.550 -11.209 3.691 1.00 47.72 80 TYR A C 1
ATOM 633 O O . TYR A 1 80 ? 19.876 -11.985 3.008 1.00 47.72 80 TYR A O 1
ATOM 641 N N . PRO A 1 81 ? 20.075 -10.006 4.071 1.00 54.88 81 PRO A N 1
ATOM 642 C CA . PRO A 1 81 ? 18.871 -9.424 3.489 1.00 54.88 81 PRO A CA 1
ATOM 643 C C . PRO A 1 81 ? 19.180 -8.987 2.047 1.00 54.88 81 PRO A C 1
ATOM 645 O O . PRO A 1 81 ? 19.719 -7.912 1.814 1.00 54.88 81 PRO A O 1
ATOM 648 N N . GLU A 1 82 ? 18.893 -9.857 1.079 1.00 60.72 82 GLU A N 1
ATOM 649 C CA . GLU A 1 82 ? 19.041 -9.583 -0.364 1.00 60.72 82 GLU A CA 1
ATOM 650 C C . GLU A 1 82 ? 17.818 -8.859 -0.963 1.00 60.72 82 GLU A C 1
ATOM 652 O O . GLU A 1 82 ? 17.792 -8.550 -2.152 1.00 60.72 82 GLU A O 1
ATOM 657 N N . GLU A 1 83 ? 16.795 -8.585 -0.152 1.00 64.94 83 GLU A N 1
ATOM 658 C CA . GLU A 1 83 ? 15.543 -7.974 -0.593 1.00 64.94 83 GLU A CA 1
ATOM 659 C C . GLU A 1 83 ? 15.560 -6.466 -0.345 1.00 64.94 83 GLU A C 1
ATOM 661 O O . GLU A 1 83 ? 15.742 -5.991 0.779 1.00 64.94 83 GLU A O 1
ATOM 666 N N . LEU A 1 84 ? 15.331 -5.706 -1.416 1.00 72.56 84 LEU A N 1
ATOM 667 C CA . LEU A 1 84 ? 14.950 -4.307 -1.291 1.00 72.56 84 LEU A CA 1
ATOM 668 C C . LEU A 1 84 ? 13.596 -4.232 -0.576 1.00 72.56 84 LEU A C 1
ATOM 670 O O . LEU A 1 84 ? 12.723 -5.076 -0.779 1.00 72.56 84 LEU A O 1
ATOM 674 N N . SER A 1 85 ? 13.412 -3.218 0.266 1.00 76.19 85 SER A N 1
ATOM 675 C CA . SER A 1 85 ? 12.118 -2.995 0.905 1.00 76.19 85 SER A CA 1
ATOM 676 C C . SER A 1 85 ? 11.078 -2.620 -0.149 1.00 76.19 85 SER A C 1
ATOM 678 O O . SER A 1 85 ? 11.323 -1.751 -0.984 1.00 76.19 85 SER A O 1
ATOM 680 N N . GLY A 1 86 ? 9.924 -3.275 -0.093 1.00 72.31 86 GLY A N 1
ATOM 681 C CA . GLY A 1 86 ? 8.761 -2.965 -0.913 1.00 72.31 86 GLY A CA 1
ATOM 682 C C . GLY A 1 86 ? 7.553 -2.615 -0.059 1.00 72.31 86 GLY A C 1
ATOM 683 O O . GLY A 1 86 ? 7.528 -2.853 1.149 1.00 72.31 86 GLY A O 1
ATOM 684 N N . ASP A 1 87 ? 6.543 -2.055 -0.706 1.00 71.81 87 ASP A N 1
ATOM 685 C CA . ASP A 1 87 ? 5.224 -1.810 -0.139 1.00 71.81 87 ASP A CA 1
ATOM 686 C C . ASP A 1 87 ? 4.157 -2.152 -1.186 1.00 71.81 87 ASP A C 1
ATOM 688 O O . ASP A 1 87 ? 4.479 -2.289 -2.357 1.00 71.81 87 ASP A O 1
ATOM 692 N N . GLU A 1 88 ? 2.887 -2.239 -0.799 1.00 69.19 88 GLU A N 1
ATOM 693 C CA . GLU A 1 88 ? 1.786 -2.651 -1.696 1.00 69.19 88 GLU A CA 1
ATOM 694 C C . GLU A 1 88 ? 1.709 -1.838 -2.995 1.00 69.19 88 GLU A C 1
ATOM 696 O O . GLU A 1 88 ? 1.322 -2.363 -4.027 1.00 69.19 88 GLU A O 1
ATOM 701 N N . SER A 1 89 ? 2.061 -0.550 -2.946 1.00 71.38 89 SER A N 1
ATOM 702 C CA . SER A 1 89 ? 1.991 0.338 -4.113 1.00 71.38 89 SER A CA 1
ATOM 703 C C . SER A 1 89 ? 3.269 0.357 -4.952 1.00 71.38 89 SER A C 1
ATOM 705 O O . SER A 1 89 ? 3.240 0.836 -6.078 1.00 71.38 89 SER A O 1
ATOM 707 N N . ILE A 1 90 ? 4.405 -0.057 -4.380 1.00 79.81 90 ILE A N 1
ATOM 708 C CA . ILE A 1 90 ? 5.717 -0.041 -5.037 1.00 79.81 90 ILE A CA 1
ATOM 709 C C . ILE A 1 90 ? 6.505 -1.240 -4.515 1.00 79.81 90 ILE A C 1
ATOM 711 O O . ILE A 1 90 ? 7.076 -1.201 -3.420 1.00 79.81 90 ILE A O 1
ATOM 715 N N . THR A 1 91 ? 6.558 -2.298 -5.314 1.00 81.00 91 THR A N 1
ATOM 716 C CA . THR A 1 91 ? 7.322 -3.507 -5.014 1.00 81.00 91 THR A CA 1
ATOM 717 C C . THR A 1 91 ? 8.552 -3.610 -5.918 1.00 81.00 91 THR A C 1
ATOM 719 O O . THR A 1 91 ? 8.464 -3.331 -7.115 1.00 81.00 91 THR A O 1
ATOM 722 N N . PRO A 1 92 ? 9.715 -4.022 -5.388 1.00 83.19 92 PRO A N 1
ATOM 723 C CA . PRO A 1 92 ? 10.876 -4.327 -6.211 1.00 83.19 92 PRO A CA 1
ATOM 724 C C . PRO A 1 92 ? 10.592 -5.478 -7.176 1.00 83.19 92 PRO A C 1
ATOM 726 O O . PRO A 1 92 ? 10.032 -6.500 -6.783 1.00 83.19 92 PRO A O 1
ATOM 729 N N . PHE A 1 93 ? 11.061 -5.332 -8.412 1.00 83.75 93 PHE A N 1
ATOM 730 C CA . PHE A 1 93 ? 11.005 -6.388 -9.417 1.00 83.75 93 PHE A CA 1
ATOM 731 C C . PHE A 1 93 ? 11.967 -7.525 -9.052 1.00 83.75 93 PHE A C 1
ATOM 733 O O . PHE A 1 93 ? 13.183 -7.321 -8.968 1.00 83.75 93 PHE A O 1
ATOM 740 N N . ASN A 1 94 ? 11.430 -8.719 -8.816 1.00 82.50 94 ASN A N 1
ATOM 741 C CA . ASN A 1 94 ? 12.178 -9.867 -8.318 1.00 82.50 94 ASN A CA 1
ATOM 742 C C . ASN A 1 94 ? 12.455 -10.920 -9.413 1.00 82.50 94 ASN A C 1
ATOM 744 O O . ASN A 1 94 ? 11.987 -10.843 -10.550 1.00 82.50 94 ASN A O 1
ATOM 748 N N . MET A 1 95 ? 13.258 -11.934 -9.074 1.00 81.69 95 MET A N 1
ATOM 749 C CA . MET A 1 95 ? 13.647 -12.995 -10.016 1.00 81.69 95 MET A CA 1
ATOM 750 C C . MET A 1 95 ? 12.459 -13.852 -10.484 1.00 81.69 95 MET A C 1
ATOM 752 O O . MET A 1 95 ? 12.453 -14.365 -11.602 1.00 81.69 95 MET A O 1
ATOM 756 N N . GLY A 1 96 ? 11.455 -14.016 -9.628 1.00 80.94 96 GLY A N 1
ATOM 757 C CA . GLY A 1 96 ? 10.210 -14.688 -9.960 1.00 80.94 96 GLY A CA 1
ATOM 758 C C . GLY A 1 96 ? 9.367 -13.901 -10.960 1.00 80.94 96 GLY A C 1
ATOM 759 O O . GLY A 1 96 ? 8.844 -14.504 -11.897 1.00 80.94 96 GLY A O 1
ATOM 760 N N . ASP A 1 97 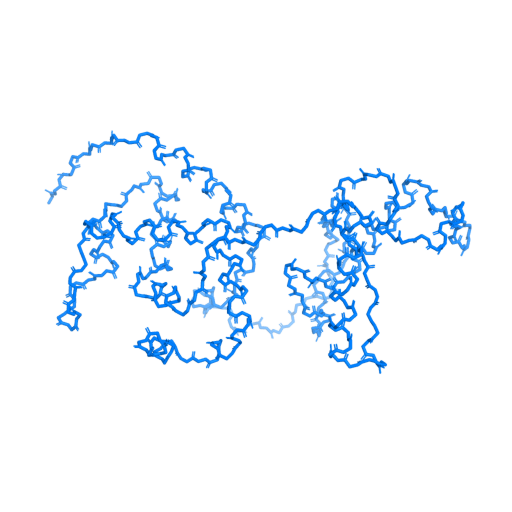? 9.306 -12.575 -10.828 1.00 82.56 97 ASP A N 1
ATOM 761 C CA . ASP A 1 97 ? 8.636 -11.701 -11.799 1.00 82.56 97 ASP A CA 1
ATOM 762 C C . ASP A 1 97 ? 9.325 -11.826 -13.159 1.00 82.56 97 ASP A C 1
ATOM 764 O O . ASP A 1 97 ? 8.677 -12.109 -14.166 1.00 82.56 97 ASP A O 1
ATOM 768 N N . LEU A 1 98 ? 10.662 -11.741 -13.188 1.00 85.44 98 LEU A N 1
ATOM 769 C CA . LEU A 1 98 ? 11.444 -11.933 -14.410 1.00 85.44 98 LEU A CA 1
ATOM 770 C C . LEU A 1 98 ? 11.148 -13.280 -15.081 1.00 85.44 98 LEU A C 1
ATOM 772 O O . LEU A 1 98 ? 10.910 -13.331 -16.289 1.00 85.44 98 LEU A O 1
ATOM 776 N N . ALA A 1 99 ? 11.155 -14.368 -14.306 1.00 85.19 99 ALA A N 1
ATOM 777 C CA . ALA A 1 99 ? 10.850 -15.701 -14.815 1.00 85.19 99 ALA A CA 1
ATOM 778 C C . ALA A 1 99 ? 9.422 -15.784 -15.378 1.00 85.19 99 ALA A C 1
ATOM 780 O O . ALA A 1 99 ? 9.204 -16.405 -16.422 1.00 85.19 99 ALA A O 1
ATOM 781 N N . SER A 1 100 ? 8.472 -15.130 -14.710 1.00 82.88 100 SER A N 1
ATOM 782 C CA . SER A 1 100 ? 7.068 -15.052 -15.112 1.00 82.88 100 SER A CA 1
ATOM 783 C C . SER A 1 100 ? 6.930 -14.313 -16.445 1.00 82.88 100 SER A C 1
ATOM 785 O O . SER A 1 100 ? 6.472 -14.907 -17.423 1.00 82.88 100 SER A O 1
ATOM 787 N N . TYR A 1 101 ? 7.436 -13.081 -16.552 1.00 83.44 101 TYR A N 1
ATOM 788 C CA . TYR A 1 101 ? 7.432 -12.309 -17.801 1.00 83.44 101 TYR A CA 1
ATOM 789 C C . TYR A 1 101 ? 8.119 -13.051 -18.948 1.00 83.44 101 TYR A C 1
ATOM 791 O O . TYR A 1 101 ? 7.581 -13.151 -20.051 1.00 83.44 101 TYR A O 1
ATOM 799 N N . TYR A 1 102 ? 9.289 -13.638 -18.694 1.00 85.31 102 TYR A N 1
ATOM 800 C CA . TYR A 1 102 ? 10.012 -14.391 -19.713 1.00 85.31 102 TYR A CA 1
ATOM 801 C C . TYR A 1 102 ? 9.186 -15.566 -20.254 1.00 85.31 102 TYR A C 1
ATOM 803 O O . TYR A 1 102 ? 9.070 -15.759 -21.468 1.00 85.31 102 TYR A O 1
ATOM 811 N N . ARG A 1 103 ? 8.555 -16.333 -19.358 1.00 84.50 103 ARG A N 1
ATOM 812 C CA . ARG A 1 103 ? 7.698 -17.462 -19.729 1.00 84.50 103 ARG A CA 1
ATOM 813 C C . ARG A 1 103 ? 6.458 -17.011 -20.497 1.00 84.50 103 ARG A C 1
ATOM 815 O O . ARG A 1 103 ? 6.073 -17.682 -21.458 1.00 84.50 103 ARG A O 1
ATOM 822 N N . PHE A 1 104 ? 5.866 -15.884 -20.110 1.00 83.12 104 PHE A N 1
ATOM 823 C CA . PHE A 1 104 ? 4.742 -15.282 -20.816 1.00 83.12 104 PHE A CA 1
ATOM 824 C C . PHE A 1 104 ? 5.100 -14.942 -22.268 1.00 83.12 104 PHE A C 1
ATOM 826 O O . PHE A 1 104 ? 4.413 -15.387 -23.190 1.00 83.12 104 PHE A O 1
ATOM 833 N N . TYR A 1 105 ? 6.216 -14.249 -22.499 1.00 83.19 105 TYR A N 1
ATOM 834 C CA . TYR A 1 105 ? 6.637 -13.884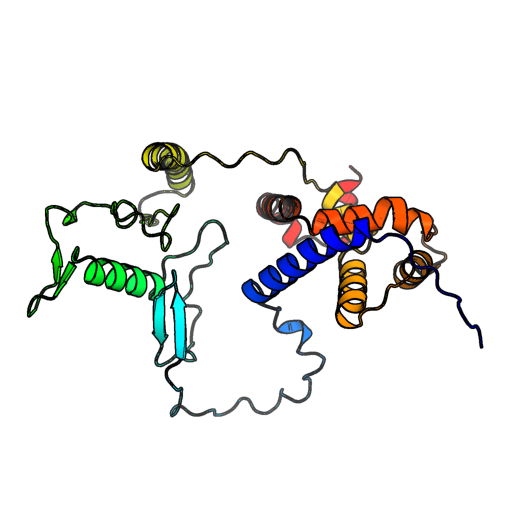 -23.854 1.00 83.19 105 TYR A CA 1
ATOM 835 C C . TYR A 1 105 ? 7.047 -15.063 -24.720 1.00 83.19 105 TYR A C 1
ATOM 837 O O . TYR A 1 105 ? 6.816 -15.032 -25.931 1.00 83.19 105 TYR A O 1
ATOM 845 N N . LEU A 1 106 ? 7.636 -16.102 -24.126 1.00 85.44 106 LEU A N 1
ATOM 846 C CA . LEU A 1 106 ? 7.906 -17.349 -24.838 1.00 85.44 106 LEU A CA 1
ATOM 847 C C . LEU A 1 106 ? 6.604 -18.006 -25.308 1.00 85.44 106 LEU A C 1
ATOM 849 O O . LEU A 1 106 ? 6.502 -18.424 -26.461 1.00 85.44 106 LEU A O 1
ATOM 853 N N . ARG A 1 107 ? 5.590 -18.080 -24.434 1.00 84.56 107 ARG A N 1
ATOM 854 C CA . ARG A 1 107 ? 4.294 -18.699 -24.753 1.00 84.56 107 ARG A CA 1
ATOM 855 C C . ARG A 1 107 ? 3.585 -17.982 -25.901 1.00 84.56 107 ARG A C 1
ATOM 857 O O . ARG A 1 107 ? 3.065 -18.647 -26.796 1.00 84.56 107 ARG A O 1
ATOM 864 N N . HIS A 1 108 ? 3.612 -16.655 -25.894 1.00 82.50 108 HIS A N 1
ATOM 865 C CA . HIS A 1 108 ? 2.957 -15.819 -26.902 1.00 82.50 108 HIS A CA 1
ATOM 866 C C . HIS A 1 108 ? 3.858 -15.529 -28.119 1.00 82.50 108 HIS A C 1
ATOM 868 O O . HIS A 1 108 ? 3.510 -14.741 -28.993 1.00 82.50 108 HIS A O 1
ATOM 874 N N . LYS A 1 109 ? 5.018 -16.201 -28.220 1.00 84.88 109 LYS A N 1
ATOM 875 C CA . LYS A 1 109 ? 5.974 -16.082 -29.336 1.00 84.88 109 LYS A CA 1
ATOM 876 C C . LYS A 1 109 ? 6.469 -14.647 -29.570 1.00 84.88 109 LYS A C 1
ATOM 878 O O . LYS A 1 109 ? 6.765 -14.270 -30.700 1.00 84.88 109 LYS A O 1
ATOM 883 N N . HIS A 1 110 ? 6.581 -13.842 -28.515 1.00 81.00 110 HIS A N 1
ATOM 884 C CA . HIS A 1 110 ? 7.292 -12.556 -28.564 1.00 81.00 110 HIS A CA 1
ATOM 885 C C . HIS A 1 110 ? 8.799 -12.781 -28.489 1.00 81.00 110 HIS A C 1
ATOM 887 O O . HIS A 1 110 ? 9.563 -12.068 -29.136 1.00 81.00 110 HIS A O 1
ATOM 893 N N . ILE A 1 111 ? 9.196 -13.803 -27.727 1.00 85.25 111 ILE A N 1
ATOM 894 C CA . ILE A 1 111 ? 10.559 -14.314 -27.659 1.00 85.25 111 ILE A CA 1
ATOM 895 C C . ILE A 1 111 ? 10.561 -15.726 -28.243 1.00 85.25 111 ILE A C 1
ATOM 897 O O . ILE A 1 111 ? 9.690 -16.539 -27.929 1.00 85.25 111 ILE A O 1
ATOM 901 N N . VAL A 1 112 ? 11.552 -16.028 -29.073 1.00 83.56 112 VAL A N 1
ATOM 902 C CA . VAL A 1 112 ? 11.815 -17.363 -29.610 1.00 83.56 112 VAL A CA 1
ATOM 903 C C . VAL A 1 112 ? 13.195 -17.807 -29.136 1.00 83.56 112 VAL A C 1
ATOM 905 O O . VAL A 1 112 ? 14.157 -17.041 -29.163 1.00 83.56 112 VAL A O 1
ATOM 908 N N . HIS A 1 113 ? 13.296 -19.050 -28.667 1.00 77.81 113 HIS A N 1
ATOM 909 C CA . HIS A 1 113 ? 14.587 -19.644 -28.331 1.00 77.81 113 HIS A CA 1
ATOM 910 C C . HIS A 1 113 ? 15.331 -19.990 -29.625 1.00 77.81 113 HIS A C 1
ATOM 912 O O . HIS A 1 113 ? 14.951 -20.935 -30.316 1.00 77.81 113 HIS A O 1
ATOM 918 N N . GLY A 1 114 ? 16.383 -19.238 -29.947 1.00 68.75 114 GLY A N 1
ATOM 919 C CA . GLY A 1 114 ? 17.396 -19.674 -30.903 1.00 68.75 114 GLY A CA 1
ATOM 920 C C . GLY A 1 114 ? 18.414 -20.605 -30.233 1.00 68.75 114 GLY A C 1
ATOM 921 O O . GLY A 1 114 ? 18.522 -20.647 -29.007 1.00 68.75 114 GLY A O 1
ATOM 922 N N . ASP A 1 115 ? 19.215 -21.318 -31.029 1.00 69.25 115 ASP A N 1
ATOM 923 C CA . ASP A 1 115 ? 20.209 -22.298 -30.540 1.00 69.25 115 ASP A CA 1
ATOM 924 C C . ASP A 1 115 ? 21.256 -21.710 -29.567 1.00 69.25 115 ASP A C 1
ATOM 926 O O . ASP A 1 115 ? 21.911 -22.449 -28.828 1.00 69.25 115 ASP A O 1
ATOM 930 N N . ARG A 1 116 ? 21.464 -20.384 -29.577 1.00 71.94 116 ARG A N 1
ATOM 931 C CA . ARG A 1 116 ? 22.427 -19.681 -28.702 1.00 71.94 116 ARG A CA 1
ATOM 932 C C . ARG A 1 116 ? 21.968 -18.320 -28.186 1.00 71.94 116 ARG A C 1
ATOM 934 O O . ARG A 1 116 ? 22.588 -17.795 -27.265 1.00 71.94 116 ARG A O 1
ATOM 941 N N . ILE A 1 117 ? 20.959 -17.717 -28.807 1.00 76.00 117 ILE A N 1
ATOM 942 C CA . ILE A 1 117 ? 20.536 -16.341 -28.541 1.00 76.00 117 ILE A CA 1
ATOM 943 C C . ILE A 1 117 ? 19.009 -16.311 -28.601 1.00 76.00 117 ILE A C 1
ATOM 945 O O . ILE A 1 117 ? 18.419 -16.937 -29.480 1.00 76.00 117 ILE A O 1
ATOM 949 N N . SER A 1 118 ? 18.377 -15.605 -27.667 1.00 78.12 118 SER A N 1
ATOM 950 C CA . SER A 1 118 ? 16.943 -15.324 -27.733 1.00 78.12 118 SER A CA 1
ATOM 951 C C . SER A 1 118 ? 16.664 -14.359 -28.886 1.00 78.12 118 SER A C 1
ATOM 953 O O . SER A 1 118 ? 17.277 -13.294 -28.959 1.00 78.12 118 SER A O 1
ATOM 955 N N . GLU A 1 119 ? 15.732 -14.714 -29.763 1.00 81.06 119 GLU A N 1
ATOM 956 C CA . GLU A 1 119 ? 15.252 -13.859 -30.849 1.00 81.06 119 GLU A CA 1
ATOM 957 C C . GLU A 1 119 ? 13.971 -13.149 -30.397 1.00 81.06 119 GLU A C 1
ATOM 959 O O . GLU A 1 119 ? 13.087 -13.773 -29.808 1.00 81.06 119 GLU A O 1
ATOM 964 N N . ILE A 1 120 ? 13.875 -11.838 -30.632 1.00 83.12 120 ILE A N 1
ATOM 965 C CA . ILE A 1 120 ? 12.683 -11.036 -30.320 1.00 83.12 120 ILE A CA 1
ATOM 966 C C . ILE A 1 120 ? 11.991 -10.694 -31.636 1.00 83.12 120 ILE A C 1
ATOM 968 O O . ILE A 1 120 ? 12.614 -10.131 -32.538 1.00 83.12 120 ILE A O 1
ATOM 972 N N . ASN A 1 121 ? 10.706 -11.020 -31.739 1.00 76.56 121 ASN A N 1
ATOM 973 C CA . ASN A 1 121 ? 9.948 -10.875 -32.981 1.00 76.56 121 ASN A CA 1
ATOM 974 C C . ASN A 1 121 ? 9.468 -9.431 -33.239 1.00 76.56 121 ASN A C 1
ATOM 976 O O . ASN A 1 121 ? 9.220 -8.666 -32.306 1.00 76.56 121 ASN A O 1
ATOM 980 N N . ASP A 1 122 ? 9.303 -9.090 -34.524 1.00 60.84 122 ASP A N 1
ATOM 981 C CA . ASP A 1 122 ? 8.519 -7.956 -35.051 1.00 60.84 122 ASP A CA 1
ATOM 982 C C . ASP A 1 122 ? 8.726 -6.589 -34.371 1.00 60.84 122 ASP A C 1
ATOM 984 O O . ASP A 1 122 ? 7.778 -5.941 -33.936 1.00 60.84 122 ASP A O 1
ATOM 988 N N . GLY A 1 123 ? 9.972 -6.112 -34.270 1.00 62.84 123 GLY A N 1
ATOM 989 C CA . GLY A 1 123 ? 10.252 -4.742 -33.802 1.00 62.84 123 GLY A CA 1
ATOM 990 C C . GLY A 1 123 ? 9.969 -4.496 -32.313 1.00 62.84 123 GLY A C 1
ATOM 991 O O . GLY A 1 123 ? 10.149 -3.379 -31.833 1.00 62.84 123 GLY A O 1
ATOM 992 N N . ARG A 1 124 ? 9.611 -5.544 -31.560 1.00 68.62 124 ARG A N 1
ATOM 993 C CA . ARG A 1 124 ? 9.254 -5.479 -30.134 1.00 68.62 124 ARG A CA 1
ATOM 994 C C . ARG A 1 124 ? 10.444 -5.306 -29.193 1.00 68.62 124 ARG A C 1
ATOM 996 O O . ARG A 1 124 ? 10.263 -5.221 -27.986 1.00 68.62 124 ARG A O 1
ATOM 1003 N N . ILE A 1 125 ? 11.663 -5.210 -29.727 1.00 76.00 125 ILE A N 1
ATOM 1004 C CA . ILE A 1 125 ? 12.883 -4.957 -28.940 1.00 76.00 125 ILE A CA 1
ATOM 1005 C C . ILE A 1 125 ? 12.830 -3.635 -28.160 1.00 76.00 125 ILE A C 1
ATOM 1007 O O . ILE A 1 125 ? 13.539 -3.488 -27.170 1.00 76.00 125 ILE A O 1
ATOM 1011 N N . PHE A 1 126 ? 12.005 -2.687 -28.613 1.00 74.56 126 PHE A N 1
ATOM 1012 C CA . PHE A 1 126 ? 11.788 -1.394 -27.964 1.00 74.56 126 PHE A CA 1
ATOM 1013 C C . PHE A 1 126 ? 10.421 -1.293 -27.278 1.00 74.56 126 PHE A C 1
ATOM 1015 O O . PHE A 1 126 ? 10.094 -0.241 -26.737 1.00 74.56 126 PHE A O 1
ATOM 1022 N N . SER A 1 127 ? 9.613 -2.356 -27.306 1.00 73.50 127 SER A N 1
ATOM 1023 C CA . SER A 1 127 ? 8.322 -2.372 -26.626 1.00 73.50 127 SER A CA 1
ATOM 1024 C C . SER A 1 127 ? 8.525 -2.522 -25.124 1.00 73.50 127 SER A C 1
ATOM 1026 O O . SER A 1 127 ? 9.318 -3.351 -24.672 1.00 73.50 127 SER A O 1
ATOM 1028 N N . CYS A 1 128 ? 7.778 -1.743 -24.343 1.00 75.62 128 CYS A N 1
ATOM 1029 C CA . CYS A 1 128 ? 7.706 -1.948 -22.905 1.00 75.62 128 CYS A CA 1
ATOM 1030 C C . CYS A 1 128 ? 7.107 -3.324 -22.620 1.00 75.62 128 CYS A C 1
ATOM 1032 O O . CYS A 1 128 ? 6.156 -3.745 -23.278 1.00 75.62 128 CYS A O 1
ATOM 1034 N N . VAL A 1 129 ? 7.643 -3.989 -21.601 1.00 77.88 129 VAL A N 1
ATOM 1035 C CA . VAL A 1 129 ? 7.150 -5.279 -21.115 1.00 77.88 129 VAL A CA 1
ATOM 1036 C C . VAL A 1 129 ? 5.634 -5.180 -20.830 1.00 77.88 129 VAL A C 1
ATOM 1038 O O . VAL A 1 129 ? 4.817 -5.907 -21.390 1.00 77.88 129 VAL A O 1
ATOM 1041 N N . SER A 1 130 ? 5.223 -4.151 -20.102 1.00 72.25 130 SER A N 1
ATOM 1042 C CA . SER A 1 130 ? 3.813 -3.892 -19.796 1.00 72.25 130 SER A CA 1
ATOM 1043 C C . SER A 1 130 ? 2.924 -3.521 -20.992 1.00 72.25 130 SER A C 1
ATOM 1045 O O . SER A 1 130 ? 1.716 -3.680 -20.917 1.00 72.25 130 SER A O 1
ATOM 1047 N N . ALA A 1 131 ? 3.488 -3.040 -22.105 1.00 65.38 131 ALA A N 1
ATOM 1048 C CA . ALA A 1 131 ? 2.718 -2.525 -23.247 1.00 65.38 131 ALA A CA 1
ATOM 1049 C C . ALA A 1 131 ? 2.432 -3.587 -24.322 1.00 65.38 131 ALA A C 1
ATOM 1051 O O . ALA A 1 131 ? 2.063 -3.267 -25.453 1.00 65.38 131 ALA A O 1
ATOM 1052 N N . VAL A 1 132 ? 2.669 -4.862 -24.018 1.00 66.56 132 VAL A N 1
ATOM 1053 C CA . VAL A 1 132 ? 2.426 -5.934 -24.976 1.00 66.56 132 VAL A CA 1
ATOM 1054 C C . VAL A 1 132 ? 0.927 -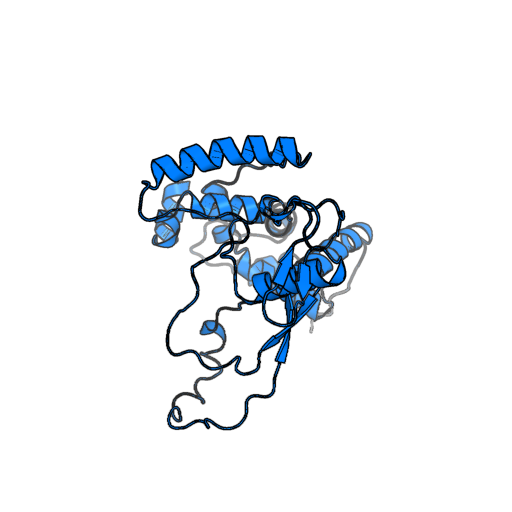6.242 -25.023 1.00 66.56 132 VAL A C 1
ATOM 1056 O O . VAL A 1 132 ? 0.369 -6.767 -24.068 1.00 66.56 132 VAL A O 1
ATOM 1059 N N . GLU A 1 133 ? 0.301 -5.909 -26.159 1.00 56.47 133 GLU A N 1
ATOM 1060 C CA . GLU A 1 133 ? -1.149 -5.905 -26.450 1.00 56.47 133 GLU A CA 1
ATOM 1061 C C . GLU A 1 133 ? -1.884 -7.265 -26.362 1.00 56.47 133 GLU A C 1
ATOM 1063 O O . GLU A 1 133 ? -2.879 -7.467 -27.056 1.00 56.47 133 GLU A O 1
ATOM 1068 N N . ASP A 1 134 ? -1.450 -8.225 -25.546 1.00 58.56 134 ASP A N 1
ATOM 1069 C CA . ASP A 1 134 ? -2.148 -9.519 -25.461 1.00 58.56 134 ASP A CA 1
ATOM 1070 C C . ASP A 1 134 ? -3.339 -9.513 -24.486 1.00 58.56 134 ASP A C 1
ATOM 1072 O O . ASP A 1 134 ? -4.015 -10.528 -24.342 1.00 58.56 134 ASP A O 1
ATOM 1076 N N . ARG A 1 135 ? -3.618 -8.373 -23.819 1.00 54.75 135 ARG A N 1
ATOM 1077 C CA . ARG A 1 135 ? -4.697 -8.218 -22.814 1.00 54.75 135 ARG A CA 1
ATOM 1078 C C . ARG A 1 135 ? -4.762 -9.408 -21.851 1.00 54.75 135 ARG A C 1
ATOM 1080 O O . ARG A 1 135 ? -5.826 -9.950 -21.554 1.00 54.75 135 ARG A O 1
ATOM 1087 N N . SER A 1 136 ? -3.592 -9.883 -21.446 1.00 59.97 136 SER A N 1
ATOM 1088 C CA . SER A 1 136 ? -3.487 -10.967 -20.491 1.00 59.97 136 SER A CA 1
ATOM 1089 C C . SER A 1 136 ? -3.811 -10.404 -19.115 1.00 59.97 136 SER A C 1
ATOM 1091 O O . SER A 1 136 ? -3.054 -9.572 -18.611 1.00 59.97 136 SER A O 1
ATOM 1093 N N . SER A 1 137 ? -4.891 -10.892 -18.506 1.00 66.56 137 SER A N 1
ATOM 1094 C CA . SER A 1 137 ? -5.301 -10.569 -17.130 1.00 66.56 137 SER A CA 1
ATOM 1095 C C . SER A 1 137 ? -4.192 -10.754 -16.083 1.00 66.56 137 SER A C 1
ATOM 1097 O O . SER A 1 137 ? -4.294 -10.269 -14.965 1.00 66.56 137 SER A O 1
ATOM 1099 N N . GLU A 1 138 ? -3.130 -11.483 -16.428 1.00 67.88 138 GLU A N 1
ATOM 1100 C CA . GLU A 1 138 ? -1.992 -11.789 -15.569 1.00 67.88 138 GLU A CA 1
ATOM 1101 C C . GLU A 1 138 ? -1.085 -10.586 -15.254 1.00 67.88 138 GLU A C 1
ATOM 1103 O O . GLU A 1 138 ? -0.319 -10.673 -14.296 1.00 67.88 138 GLU A O 1
ATOM 1108 N N . PHE A 1 139 ? -1.151 -9.502 -16.039 1.00 72.75 139 PHE A N 1
ATOM 1109 C CA . PHE A 1 139 ? -0.295 -8.310 -15.891 1.00 72.75 139 PHE A CA 1
ATOM 1110 C C . PHE A 1 139 ? -1.045 -6.990 -16.137 1.00 72.75 139 PHE A C 1
ATOM 1112 O O . PHE A 1 139 ? -0.428 -5.992 -16.517 1.00 72.75 139 PHE A O 1
ATOM 1119 N N . GLU A 1 140 ? -2.374 -6.996 -16.012 1.00 67.62 140 GLU A N 1
ATOM 1120 C CA . GLU A 1 140 ? -3.180 -5.783 -16.179 1.00 67.62 140 GLU A CA 1
ATOM 1121 C C . GLU A 1 140 ? -2.785 -4.724 -15.136 1.00 67.62 140 GLU A C 1
ATOM 1123 O O . GLU A 1 140 ? -2.428 -5.043 -14.005 1.00 67.62 140 GLU A O 1
ATOM 1128 N N . ASP A 1 141 ? -2.821 -3.458 -15.551 1.00 73.88 141 ASP A N 1
ATOM 1129 C CA . ASP A 1 141 ? -2.596 -2.268 -14.720 1.00 73.88 141 ASP A CA 1
ATOM 1130 C C . ASP A 1 141 ? -1.190 -2.070 -14.109 1.00 73.88 141 ASP A C 1
ATOM 1132 O O . ASP A 1 141 ? -0.985 -1.155 -13.305 1.00 73.88 141 ASP A O 1
ATOM 1136 N N . GLU A 1 142 ? -0.184 -2.850 -14.524 1.00 75.12 142 GLU A N 1
ATOM 1137 C CA . GLU A 1 142 ? 1.183 -2.764 -13.989 1.00 75.12 142 GLU A CA 1
ATOM 1138 C C . GLU A 1 142 ? 2.210 -2.213 -14.987 1.00 75.12 142 GLU A C 1
ATOM 1140 O O . GLU A 1 142 ? 2.296 -2.647 -16.137 1.00 75.12 142 GLU A O 1
ATOM 1145 N N . VAL A 1 143 ? 3.097 -1.324 -14.521 1.00 80.44 143 VAL A N 1
ATOM 1146 C CA . VAL A 1 143 ? 4.259 -0.840 -15.287 1.00 80.44 143 VAL A CA 1
ATOM 1147 C C . VAL A 1 143 ? 5.562 -1.305 -14.641 1.00 80.44 143 VAL A C 1
ATOM 1149 O O . VAL A 1 143 ? 5.856 -0.968 -13.495 1.00 80.44 143 VAL A O 1
ATOM 1152 N N . VAL A 1 144 ? 6.396 -2.022 -15.400 1.00 84.31 144 VAL A N 1
ATOM 1153 C CA . VAL A 1 144 ? 7.766 -2.348 -14.973 1.00 84.31 144 VAL A CA 1
ATOM 1154 C C . VAL A 1 144 ? 8.688 -1.170 -15.276 1.00 84.31 144 VAL A C 1
ATOM 1156 O O . VAL A 1 144 ? 8.963 -0.861 -16.437 1.00 84.31 144 VAL A O 1
ATOM 1159 N N . ILE A 1 145 ? 9.200 -0.531 -14.225 1.00 85.88 145 ILE A N 1
ATOM 1160 C CA . ILE A 1 145 ? 10.033 0.671 -14.334 1.00 85.88 145 ILE A CA 1
ATOM 1161 C C . ILE A 1 145 ? 11.501 0.387 -14.019 1.00 85.88 145 ILE A C 1
ATOM 1163 O O . ILE A 1 145 ? 11.844 -0.406 -13.142 1.00 85.88 145 ILE A O 1
ATOM 1167 N N . LYS A 1 146 ? 12.392 1.102 -14.707 1.00 87.62 146 LYS A N 1
ATOM 1168 C CA . LYS A 1 146 ? 13.816 1.171 -14.372 1.00 87.62 146 LYS A CA 1
ATOM 1169 C C . LYS A 1 146 ? 14.117 2.548 -13.797 1.00 87.62 146 LYS A C 1
ATOM 1171 O O . LYS A 1 146 ? 13.993 3.542 -14.503 1.00 87.62 146 LYS A O 1
ATOM 1176 N N . VAL A 1 147 ? 14.586 2.593 -12.555 1.00 90.00 147 VAL A N 1
ATOM 1177 C CA . VAL A 1 147 ? 14.904 3.847 -11.856 1.00 90.00 147 VAL A CA 1
ATOM 1178 C C . VAL A 1 147 ? 16.419 4.007 -11.732 1.00 90.00 147 VAL A C 1
ATOM 1180 O O . VAL A 1 147 ? 17.112 3.090 -11.288 1.00 90.00 147 VAL A O 1
ATOM 1183 N N . ASN A 1 148 ? 16.958 5.161 -12.137 1.00 90.50 148 ASN A N 1
ATOM 1184 C CA . ASN A 1 148 ? 18.382 5.466 -11.993 1.00 90.50 148 ASN A CA 1
ATOM 1185 C C . ASN A 1 148 ? 18.653 6.197 -10.671 1.00 90.50 148 ASN A C 1
ATOM 1187 O O . ASN A 1 148 ? 18.574 7.418 -10.602 1.00 90.50 148 ASN A O 1
ATOM 1191 N N . LEU A 1 149 ? 19.048 5.436 -9.652 1.00 91.06 149 LEU A N 1
ATOM 1192 C CA . LEU A 1 149 ? 19.355 5.964 -8.319 1.00 91.06 149 LEU A CA 1
ATOM 1193 C C . LEU A 1 149 ? 20.736 6.636 -8.209 1.00 91.06 149 LEU A C 1
ATOM 1195 O O . LEU A 1 149 ? 21.024 7.282 -7.211 1.00 91.06 149 LEU A O 1
ATOM 1199 N N . ALA A 1 150 ? 21.627 6.446 -9.187 1.00 94.19 150 ALA A N 1
ATOM 1200 C CA . ALA A 1 150 ? 23.015 6.909 -9.089 1.00 94.19 150 ALA A CA 1
ATOM 1201 C C . ALA A 1 150 ? 23.225 8.322 -9.647 1.00 94.19 150 ALA A C 1
ATOM 1203 O O . ALA A 1 150 ? 24.196 8.985 -9.289 1.00 94.19 150 ALA A O 1
ATOM 1204 N N . SER A 1 151 ? 22.371 8.753 -10.578 1.00 94.88 151 SER A N 1
ATOM 1205 C CA . SER A 1 151 ? 22.559 10.004 -11.326 1.00 94.88 151 SER A CA 1
ATOM 1206 C C . SER A 1 151 ? 21.548 11.096 -10.994 1.00 94.88 151 SER A C 1
ATOM 1208 O O . SER A 1 151 ? 21.741 12.215 -11.455 1.00 94.88 151 SER A O 1
ATOM 1210 N N . PHE A 1 152 ? 20.503 10.783 -10.228 1.00 94.56 152 PHE A N 1
ATOM 1211 C CA . PHE A 1 152 ? 19.400 11.695 -9.933 1.00 94.56 152 PHE A CA 1
ATOM 1212 C C . PHE A 1 152 ? 19.133 11.754 -8.436 1.00 94.56 152 PHE A C 1
ATOM 1214 O O . PHE A 1 152 ? 19.336 10.775 -7.718 1.00 94.56 152 PHE A O 1
ATOM 1221 N N . THR A 1 153 ? 18.691 12.920 -7.980 1.00 95.44 153 THR A N 1
ATOM 1222 C CA . THR A 1 153 ? 18.267 13.137 -6.596 1.00 95.44 153 THR A CA 1
ATOM 1223 C C . THR A 1 153 ? 16.852 12.611 -6.358 1.00 95.44 153 THR A C 1
ATOM 1225 O O . THR A 1 153 ? 16.058 12.489 -7.291 1.00 95.44 153 THR A O 1
ATOM 1228 N N . ASP A 1 154 ? 16.510 12.350 -5.095 1.00 95.50 154 ASP A N 1
ATOM 1229 C CA . ASP A 1 154 ? 15.170 11.888 -4.715 1.00 95.50 154 ASP A CA 1
ATOM 1230 C C . ASP A 1 154 ? 14.070 12.861 -5.182 1.00 95.50 154 ASP A C 1
ATOM 1232 O O . ASP A 1 154 ? 13.034 12.425 -5.679 1.00 95.50 154 ASP A O 1
ATOM 1236 N N . ASP A 1 155 ? 14.304 14.175 -5.090 1.00 95.06 155 ASP A N 1
ATOM 1237 C CA . ASP A 1 155 ? 13.336 15.196 -5.513 1.00 95.06 155 ASP A CA 1
ATOM 1238 C C . ASP A 1 155 ? 13.115 15.198 -7.035 1.00 95.06 155 ASP A C 1
ATOM 1240 O O . ASP A 1 155 ? 11.979 15.336 -7.494 1.00 95.06 155 ASP A O 1
ATOM 1244 N N . GLU A 1 156 ? 14.181 15.016 -7.822 1.00 94.62 156 GLU A N 1
ATOM 1245 C CA . GLU A 1 156 ? 14.089 14.894 -9.283 1.00 94.62 156 GLU A CA 1
ATOM 1246 C C . GLU A 1 156 ? 13.321 13.630 -9.677 1.00 94.62 156 GLU A C 1
ATOM 1248 O O . GLU A 1 156 ? 12.392 13.705 -10.482 1.00 94.62 156 GLU A O 1
ATOM 1253 N N . LEU A 1 157 ? 13.647 12.493 -9.051 1.00 94.69 157 LEU A N 1
ATOM 1254 C CA . LEU A 1 157 ? 12.968 11.221 -9.292 1.00 94.69 157 LEU A CA 1
ATOM 1255 C C . LEU A 1 157 ? 11.477 11.302 -8.948 1.00 94.69 157 LEU A C 1
ATOM 1257 O O . LEU A 1 157 ? 10.643 10.827 -9.713 1.00 94.69 157 LEU A O 1
ATOM 1261 N N . LEU A 1 158 ? 11.119 11.921 -7.821 1.00 94.38 158 LEU A N 1
ATOM 1262 C CA . LEU A 1 158 ? 9.722 12.081 -7.411 1.00 94.38 158 LEU A CA 1
ATOM 1263 C C . LEU A 1 158 ? 8.945 13.024 -8.337 1.00 94.38 158 LEU A C 1
ATOM 1265 O O . LEU A 1 158 ? 7.771 12.769 -8.617 1.00 94.38 158 LEU A O 1
ATOM 1269 N N . ALA A 1 159 ? 9.573 14.106 -8.804 1.00 94.56 159 ALA A N 1
ATOM 1270 C CA . ALA A 1 159 ? 8.952 15.033 -9.744 1.00 94.56 159 ALA A CA 1
ATOM 1271 C C . ALA A 1 159 ? 8.686 14.361 -11.099 1.00 94.56 159 ALA A C 1
ATOM 1273 O O . ALA A 1 159 ? 7.570 14.447 -11.609 1.00 94.56 159 ALA A O 1
ATOM 1274 N N . GLU A 1 160 ? 9.679 13.652 -11.639 1.00 94.50 160 GLU A N 1
ATOM 1275 C CA . GLU A 1 160 ? 9.556 12.926 -12.905 1.00 94.50 160 GLU A CA 1
ATOM 1276 C C . GLU A 1 160 ? 8.531 11.791 -12.797 1.00 94.50 160 GLU A C 1
ATOM 1278 O O . GLU A 1 160 ? 7.618 11.700 -13.616 1.00 94.50 160 GLU A O 1
ATOM 1283 N N . PHE A 1 161 ? 8.594 10.991 -11.728 1.00 93.88 161 PHE A N 1
ATOM 1284 C CA . PHE A 1 161 ? 7.645 9.903 -11.497 1.00 93.88 161 PHE A CA 1
ATOM 1285 C C . PHE A 1 161 ? 6.201 10.410 -11.405 1.00 93.88 161 PHE A C 1
ATOM 1287 O O . PHE A 1 161 ? 5.289 9.796 -11.952 1.00 93.88 161 PHE A O 1
ATOM 1294 N N . LYS A 1 162 ? 5.972 11.566 -10.770 1.00 93.12 162 LYS A N 1
ATOM 1295 C CA . LYS A 1 162 ? 4.636 12.164 -10.664 1.00 93.12 162 LYS A CA 1
ATOM 1296 C C . LYS A 1 162 ? 4.049 12.577 -12.016 1.00 93.12 162 LYS A C 1
ATOM 1298 O O . LYS A 1 162 ? 2.834 12.475 -12.186 1.00 93.12 162 LYS A O 1
ATOM 1303 N N . GLU A 1 163 ? 4.864 13.077 -12.940 1.00 94.75 163 GLU A N 1
ATOM 1304 C CA . GLU A 1 163 ? 4.390 13.418 -14.285 1.00 94.75 163 GLU A CA 1
ATOM 1305 C C . GLU A 1 163 ? 4.163 12.154 -15.124 1.00 94.75 163 GLU A C 1
ATOM 1307 O O . GLU A 1 163 ? 3.078 11.997 -15.684 1.00 94.75 163 GLU A O 1
ATOM 1312 N N . LEU A 1 164 ? 5.098 11.197 -15.084 1.00 93.00 164 LEU A N 1
ATOM 1313 C CA . LEU A 1 164 ? 4.973 9.912 -15.780 1.00 93.00 164 LEU A CA 1
ATOM 1314 C C . LEU A 1 164 ? 3.736 9.115 -15.347 1.00 93.00 164 LEU A C 1
ATOM 1316 O O . LEU A 1 164 ? 3.069 8.524 -16.187 1.00 93.00 164 LEU A O 1
ATOM 1320 N N . LEU A 1 165 ? 3.360 9.142 -14.063 1.00 91.44 165 LEU A N 1
ATOM 1321 C CA . LEU A 1 165 ? 2.138 8.479 -13.588 1.00 91.44 165 LEU A CA 1
ATOM 1322 C C . LEU A 1 165 ? 0.866 8.998 -14.274 1.00 91.44 165 LEU A C 1
ATOM 1324 O O . LEU A 1 165 ? -0.083 8.235 -14.440 1.00 91.44 165 LEU A O 1
ATOM 1328 N N . LYS A 1 166 ? 0.814 10.280 -14.657 1.00 91.75 166 LYS A N 1
ATOM 1329 C CA . LYS A 1 166 ? -0.337 10.834 -15.389 1.00 91.75 166 LYS A CA 1
ATOM 1330 C C . LYS A 1 166 ? -0.326 10.375 -16.842 1.00 91.75 166 LYS A C 1
ATOM 1332 O O . LYS A 1 166 ? -1.380 10.040 -17.372 1.00 91.75 166 LYS A O 1
ATOM 1337 N N . GLU A 1 167 ? 0.852 10.367 -17.460 1.00 91.88 167 GLU A N 1
ATOM 1338 C CA . GLU A 1 167 ? 1.038 9.934 -18.846 1.00 91.88 167 GLU A CA 1
ATOM 1339 C C . GLU A 1 167 ? 0.722 8.446 -19.001 1.00 91.88 167 GLU A C 1
ATOM 1341 O O . GLU A 1 167 ? -0.124 8.098 -19.815 1.00 91.88 167 GLU A O 1
ATOM 1346 N N . TRP A 1 168 ? 1.281 7.577 -18.156 1.00 89.50 168 TRP A N 1
ATOM 1347 C CA . TRP A 1 168 ? 1.024 6.135 -18.220 1.00 89.50 168 TRP A CA 1
ATOM 1348 C C . TRP A 1 168 ? -0.435 5.779 -17.968 1.00 89.50 168 TRP A C 1
ATOM 1350 O O . TRP A 1 168 ? -0.973 4.917 -18.650 1.00 89.50 168 TRP A O 1
ATOM 1360 N N . ARG A 1 169 ? -1.106 6.458 -17.030 1.00 88.62 169 ARG A N 1
ATOM 1361 C CA . ARG A 1 169 ? -2.551 6.283 -16.819 1.00 88.62 169 ARG A CA 1
ATOM 1362 C C . ARG A 1 169 ? -3.350 6.630 -18.067 1.00 88.62 169 ARG A C 1
ATOM 1364 O O . ARG A 1 169 ? -4.246 5.886 -18.444 1.00 88.62 169 ARG A O 1
ATOM 1371 N N . PHE A 1 170 ? -2.996 7.729 -18.727 1.00 89.44 170 PHE A N 1
ATOM 1372 C CA . PHE A 1 170 ? -3.624 8.120 -19.982 1.00 89.44 170 PHE A CA 1
ATOM 1373 C C . PHE A 1 170 ? -3.333 7.121 -21.115 1.00 89.44 170 PHE A C 1
ATOM 1375 O O . PHE A 1 170 ? -4.241 6.762 -21.857 1.00 89.44 170 PHE A O 1
ATOM 1382 N N . GLU A 1 171 ? -2.090 6.655 -21.247 1.00 86.00 171 GLU A N 1
ATOM 1383 C CA . GLU A 1 171 ? -1.671 5.704 -22.286 1.00 86.00 171 GLU A CA 1
ATOM 1384 C C . GLU A 1 171 ? -2.294 4.314 -22.115 1.00 86.00 171 GLU A C 1
ATOM 1386 O O . GLU A 1 171 ? -2.609 3.660 -23.109 1.00 86.00 171 GLU A O 1
ATOM 1391 N N . LEU A 1 172 ? -2.472 3.869 -20.870 1.00 82.81 172 LEU A N 1
ATOM 1392 C CA . LEU A 1 172 ? -3.054 2.570 -20.529 1.00 82.81 172 LEU A CA 1
ATOM 1393 C C . LEU A 1 172 ? -4.583 2.609 -20.371 1.00 82.81 172 LEU A C 1
ATOM 1395 O O . LEU A 1 172 ? -5.176 1.559 -20.146 1.00 82.81 172 LEU A O 1
ATOM 1399 N N . ASP A 1 173 ? -5.216 3.780 -20.506 1.00 85.19 173 ASP A N 1
ATOM 1400 C CA . ASP A 1 173 ? -6.656 3.991 -20.266 1.00 85.19 173 ASP A CA 1
ATOM 1401 C C . ASP A 1 173 ? -7.092 3.583 -18.840 1.00 85.19 173 ASP A C 1
ATOM 1403 O O . ASP A 1 173 ? -8.153 3.000 -18.623 1.00 85.19 173 ASP A O 1
ATOM 1407 N N . ILE A 1 174 ? -6.241 3.885 -17.851 1.00 85.19 174 ILE A N 1
ATOM 1408 C CA . ILE A 1 174 ? -6.465 3.591 -16.430 1.00 85.19 174 ILE A CA 1
ATOM 1409 C C . ILE A 1 174 ? -6.810 4.885 -15.699 1.00 85.19 174 ILE A C 1
ATOM 1411 O O . ILE A 1 174 ? -5.985 5.794 -15.571 1.00 85.19 174 ILE A O 1
ATOM 1415 N N . ASP A 1 175 ? -8.015 4.947 -15.142 1.00 86.94 175 ASP A N 1
ATOM 1416 C CA . ASP A 1 175 ? -8.444 6.085 -14.337 1.00 86.94 175 ASP A CA 1
ATOM 1417 C C . ASP A 1 175 ? -7.676 6.180 -13.010 1.00 86.94 175 ASP A C 1
ATOM 1419 O O . ASP A 1 175 ? -7.400 5.188 -12.330 1.00 86.94 175 ASP A O 1
ATOM 1423 N N . GLU A 1 176 ? -7.370 7.410 -12.584 1.00 87.06 176 GLU A N 1
ATOM 1424 C CA . GLU A 1 176 ? -6.856 7.630 -11.234 1.00 87.06 176 GLU A CA 1
ATOM 1425 C C . GLU A 1 176 ? -7.927 7.235 -10.198 1.00 87.06 176 GLU A C 1
ATOM 1427 O O . GLU A 1 176 ? -9.060 7.731 -10.267 1.00 87.06 176 GLU A O 1
ATOM 1432 N N . PRO A 1 177 ? -7.589 6.384 -9.206 1.00 82.00 177 PRO A N 1
ATOM 1433 C CA . PRO A 1 177 ? -8.535 5.996 -8.171 1.00 82.00 177 PRO A CA 1
ATOM 1434 C C . PRO A 1 177 ? -9.107 7.217 -7.450 1.00 82.00 177 PRO A C 1
ATOM 1436 O O . PRO A 1 177 ? -8.383 8.143 -7.076 1.00 82.00 177 PRO A O 1
ATOM 1439 N N . GLN A 1 178 ? -10.419 7.208 -7.212 1.00 77.44 178 GLN A N 1
ATOM 1440 C CA . GLN A 1 178 ? -11.085 8.298 -6.507 1.00 77.44 178 GLN A CA 1
ATOM 1441 C C . GLN A 1 178 ? -10.514 8.444 -5.096 1.00 77.44 178 GLN A C 1
ATOM 1443 O O . GLN A 1 178 ? -10.505 7.497 -4.307 1.00 77.44 178 GLN A O 1
ATOM 1448 N N . ALA A 1 179 ? -10.077 9.657 -4.752 1.00 69.06 179 ALA A N 1
ATOM 1449 C CA . ALA A 1 179 ? -9.666 9.960 -3.391 1.00 69.06 179 ALA A CA 1
ATOM 1450 C C . ALA A 1 179 ? -10.843 9.693 -2.444 1.00 69.06 179 ALA A C 1
ATOM 1452 O O . ALA A 1 179 ? -11.928 10.264 -2.603 1.00 69.06 179 ALA A O 1
ATOM 1453 N N . SER A 1 180 ? -10.633 8.824 -1.452 1.00 66.94 180 SER A N 1
ATOM 1454 C CA . SER A 1 180 ? -11.677 8.528 -0.477 1.00 66.94 180 SER A CA 1
ATOM 1455 C C . SER A 1 180 ? -12.155 9.813 0.196 1.00 66.94 180 SER A C 1
ATOM 1457 O O . SER A 1 180 ? -11.367 10.673 0.601 1.00 66.94 180 SER A O 1
ATOM 1459 N N . ARG A 1 181 ? -13.476 9.941 0.344 1.00 66.31 181 ARG A N 1
ATOM 1460 C CA . ARG A 1 181 ? -14.102 11.069 1.053 1.00 66.31 181 ARG A CA 1
ATOM 1461 C C . ARG A 1 181 ? -13.799 11.039 2.554 1.00 66.31 181 ARG A C 1
ATOM 1463 O O . ARG A 1 181 ? -13.952 12.055 3.234 1.00 66.31 181 ARG A O 1
ATOM 1470 N N . THR A 1 182 ? -13.371 9.890 3.071 1.00 70.50 182 THR A N 1
ATOM 1471 C CA . THR A 1 182 ? -13.049 9.688 4.481 1.00 70.50 182 THR A CA 1
ATOM 1472 C C . THR A 1 182 ? -11.707 10.334 4.810 1.00 70.50 182 THR A C 1
ATOM 1474 O O . THR A 1 182 ? -10.671 9.995 4.249 1.00 70.50 182 THR A O 1
ATOM 1477 N N . ARG A 1 183 ? -11.698 11.275 5.757 1.00 73.94 183 ARG A N 1
ATOM 1478 C CA . ARG A 1 183 ? -10.456 11.870 6.266 1.00 73.94 183 ARG A CA 1
ATOM 1479 C C . ARG A 1 183 ? -9.966 11.077 7.470 1.00 73.94 183 ARG A C 1
ATOM 1481 O O . ARG A 1 183 ? -10.645 11.046 8.494 1.00 73.94 183 ARG A O 1
ATOM 1488 N N . ILE A 1 184 ? -8.778 10.489 7.354 1.00 83.25 184 ILE A N 1
ATOM 1489 C CA . ILE A 1 184 ? -8.054 9.906 8.487 1.00 83.25 184 ILE A CA 1
ATOM 1490 C C . ILE A 1 184 ? -7.090 10.945 9.053 1.00 83.25 184 ILE A C 1
ATOM 1492 O O . ILE A 1 184 ? -6.384 11.633 8.315 1.00 83.25 184 ILE A O 1
ATOM 1496 N N . GLY A 1 185 ? -7.087 11.067 10.376 1.00 86.50 185 GLY A N 1
ATOM 1497 C CA . GLY A 1 185 ? -6.226 11.987 11.112 1.00 86.50 185 GLY A CA 1
ATOM 1498 C C . GLY A 1 185 ? -5.842 11.427 12.475 1.00 86.50 185 GLY A C 1
ATOM 1499 O O . GLY A 1 185 ? -6.228 10.311 12.829 1.00 86.50 185 GLY A O 1
ATOM 1500 N N . ILE A 1 186 ? -5.131 12.229 13.270 1.00 88.44 186 ILE A N 1
ATOM 1501 C CA . ILE A 1 186 ? -4.649 11.835 14.602 1.00 88.44 186 ILE A CA 1
ATOM 1502 C C . ILE A 1 186 ? -5.795 11.395 15.529 1.00 88.44 186 ILE A C 1
ATOM 1504 O O . ILE A 1 186 ? -5.659 10.440 16.289 1.00 88.44 186 ILE A O 1
ATOM 1508 N N . SER A 1 187 ? -6.980 11.994 15.375 1.00 88.00 187 SER A N 1
ATOM 1509 C CA . SER A 1 187 ? -8.200 11.619 16.100 1.00 88.00 187 SER A CA 1
ATOM 1510 C C . SER A 1 187 ? -8.665 10.188 15.813 1.00 88.00 187 SER A C 1
ATOM 1512 O O . SER A 1 187 ? -9.283 9.559 16.668 1.00 88.00 187 SER A O 1
ATOM 1514 N N . THR A 1 188 ? -8.362 9.645 14.630 1.00 89.75 188 THR A N 1
ATOM 1515 C CA . THR A 1 188 ? -8.657 8.243 14.300 1.00 89.75 188 THR A CA 1
ATOM 1516 C C . THR A 1 188 ? -7.716 7.309 15.051 1.00 89.75 188 THR A C 1
ATOM 1518 O O . THR A 1 188 ? -8.180 6.328 15.619 1.00 89.75 188 THR A O 1
ATOM 1521 N N . ILE A 1 189 ? -6.425 7.650 15.133 1.00 89.31 189 ILE A N 1
ATOM 1522 C CA . ILE A 1 189 ? -5.443 6.900 15.931 1.00 89.31 189 ILE A CA 1
ATOM 1523 C C . ILE A 1 189 ? -5.830 6.933 17.416 1.00 89.31 189 ILE A C 1
ATOM 1525 O O . ILE A 1 189 ? -5.833 5.888 18.065 1.00 89.31 189 ILE A O 1
ATOM 1529 N N . LYS A 1 190 ? -6.259 8.096 17.931 1.00 89.06 190 LYS A N 1
ATOM 1530 C CA . LYS A 1 190 ? -6.796 8.213 19.295 1.00 89.06 190 LYS A CA 1
ATOM 1531 C C . LYS A 1 190 ? -7.976 7.270 19.513 1.00 89.06 190 LYS A C 1
ATOM 1533 O O . LYS A 1 190 ? -7.956 6.488 20.453 1.00 89.06 190 LYS A O 1
ATOM 1538 N N . LYS A 1 191 ? -8.961 7.268 18.609 1.00 89.69 191 LYS A N 1
ATOM 1539 C CA . LYS A 1 191 ? -10.111 6.351 18.691 1.00 89.69 191 LYS A CA 1
ATOM 1540 C C . LYS A 1 191 ? -9.709 4.879 18.622 1.00 89.69 191 LYS A C 1
ATOM 1542 O O . LYS A 1 191 ? -10.292 4.085 19.346 1.00 89.69 191 LYS A O 1
ATOM 1547 N N . ILE A 1 192 ? -8.707 4.513 17.817 1.00 90.44 192 ILE A N 1
ATOM 1548 C CA . ILE A 1 192 ? -8.188 3.135 17.758 1.00 90.44 192 ILE A CA 1
ATOM 1549 C C . ILE A 1 192 ? -7.714 2.663 19.133 1.00 90.44 192 ILE A C 1
ATOM 1551 O O . ILE A 1 192 ? -8.060 1.560 19.561 1.00 90.44 192 ILE A O 1
ATOM 1555 N N . ALA A 1 193 ? -6.960 3.513 19.830 1.00 88.62 193 ALA A N 1
ATOM 1556 C CA . ALA A 1 193 ? -6.465 3.218 21.166 1.00 88.62 193 ALA A CA 1
ATOM 1557 C C . ALA A 1 193 ? -7.583 3.273 22.222 1.00 88.62 193 ALA A C 1
ATOM 1559 O O . ALA A 1 193 ? -7.772 2.309 22.958 1.00 88.62 193 ALA A O 1
ATOM 1560 N N . THR A 1 194 ? -8.359 4.362 22.267 1.00 88.69 194 THR A N 1
ATOM 1561 C CA . THR A 1 194 ? -9.422 4.573 23.264 1.00 88.69 194 THR A CA 1
ATOM 1562 C C . THR A 1 194 ? -10.519 3.518 23.173 1.00 88.69 194 THR A C 1
ATOM 1564 O O . THR A 1 194 ? -10.962 3.014 24.195 1.00 88.69 194 THR A O 1
ATOM 1567 N N . TYR A 1 195 ? -10.941 3.136 21.967 1.00 91.06 195 TYR A N 1
ATOM 1568 C CA . TYR A 1 195 ? -11.979 2.119 21.780 1.00 91.06 195 TYR A CA 1
ATOM 1569 C C . TYR A 1 195 ? -11.448 0.686 21.834 1.00 91.06 195 TYR A C 1
ATOM 1571 O O . TYR A 1 195 ? -12.208 -0.243 21.573 1.00 91.06 195 TYR A O 1
ATOM 1579 N N . LYS A 1 196 ? -10.161 0.498 22.165 1.00 90.81 196 LYS A N 1
ATOM 1580 C CA . LYS A 1 196 ? -9.513 -0.815 22.274 1.00 90.81 196 LYS A CA 1
ATOM 1581 C C . LYS A 1 196 ? -9.797 -1.671 21.036 1.00 90.81 196 LYS A C 1
ATOM 1583 O O . LYS A 1 196 ? -10.197 -2.827 21.147 1.00 90.81 196 LYS A O 1
ATOM 1588 N N . VAL A 1 197 ? -9.591 -1.089 19.849 1.00 90.56 197 VAL A N 1
ATOM 1589 C CA . VAL A 1 197 ? -9.984 -1.707 18.572 1.00 90.56 197 VAL A CA 1
ATOM 1590 C C . VAL A 1 197 ? -9.344 -3.078 18.389 1.00 90.56 197 VAL A C 1
ATOM 1592 O O . VAL A 1 197 ? -10.059 -4.005 18.044 1.00 90.56 197 VAL A O 1
ATOM 1595 N N . PHE A 1 198 ? -8.045 -3.248 18.664 1.00 90.25 198 PHE A N 1
ATOM 1596 C CA . PHE A 1 198 ? -7.394 -4.559 18.515 1.00 90.25 198 PHE A CA 1
ATOM 1597 C C . PHE A 1 198 ? -7.980 -5.627 19.461 1.00 90.25 198 PHE A C 1
ATOM 1599 O O . PHE A 1 198 ? -8.434 -6.647 18.951 1.00 90.25 198 PHE A O 1
ATOM 1606 N N . PRO A 1 199 ? -8.113 -5.389 20.785 1.00 93.19 199 PRO A N 1
ATOM 1607 C CA . PRO A 1 199 ? -8.858 -6.300 21.657 1.00 93.19 199 PRO A CA 1
ATOM 1608 C C . PRO A 1 199 ? -10.296 -6.580 21.202 1.00 93.19 199 PRO A C 1
ATOM 1610 O O . PRO A 1 199 ? -10.777 -7.704 21.315 1.00 93.19 199 PRO A O 1
ATOM 1613 N N . PHE A 1 200 ? -10.999 -5.574 20.674 1.00 93.06 200 PHE A N 1
ATOM 1614 C CA . PHE A 1 200 ? -12.345 -5.764 20.137 1.00 93.06 200 PHE A CA 1
ATOM 1615 C C . PHE A 1 200 ? -12.321 -6.708 18.927 1.00 93.06 200 PHE A C 1
ATOM 1617 O O . PHE A 1 200 ? -13.132 -7.628 18.848 1.00 93.06 200 PHE A O 1
ATOM 1624 N N . LEU A 1 201 ? -11.367 -6.524 18.011 1.00 91.38 201 LEU A N 1
ATOM 1625 C CA . LEU A 1 201 ? -11.164 -7.405 16.862 1.00 91.38 201 LEU A CA 1
ATOM 1626 C C . LEU A 1 201 ? -10.854 -8.841 17.289 1.00 91.38 201 LEU A C 1
ATOM 1628 O O . LEU A 1 201 ? -11.395 -9.764 16.686 1.00 91.38 201 LEU A O 1
ATOM 1632 N N . ASP A 1 202 ? -10.067 -9.040 18.347 1.00 91.81 202 ASP A N 1
ATOM 1633 C CA . ASP A 1 202 ? -9.803 -10.373 18.899 1.00 91.81 202 ASP A CA 1
ATOM 1634 C C . ASP A 1 202 ? -11.093 -11.042 19.398 1.00 91.81 202 ASP A C 1
ATOM 1636 O O . ASP A 1 202 ? -11.330 -12.222 19.127 1.00 91.81 202 ASP A O 1
ATOM 1640 N N . LEU A 1 203 ? -11.969 -10.287 20.076 1.00 91.50 203 LEU A N 1
ATOM 1641 C CA . LEU A 1 203 ? -13.283 -10.785 20.498 1.00 91.50 203 LEU A CA 1
ATOM 1642 C C . LEU A 1 203 ? -14.163 -11.147 19.296 1.00 91.50 203 LEU A C 1
ATOM 1644 O O . LEU A 1 203 ? -14.782 -12.207 19.302 1.00 91.50 203 LEU A O 1
ATOM 1648 N N . MET A 1 204 ? -14.180 -10.321 18.250 1.00 88.50 204 MET A N 1
ATOM 1649 C CA . MET A 1 204 ? -14.945 -10.593 17.024 1.00 88.50 204 MET A CA 1
ATOM 1650 C C . MET A 1 204 ? -14.405 -11.801 16.255 1.00 88.50 204 MET A C 1
ATOM 1652 O O . MET A 1 204 ? -15.164 -12.616 15.726 1.00 88.50 204 MET A O 1
ATOM 1656 N N . LEU A 1 205 ? -13.083 -11.963 16.219 1.00 89.31 205 LEU A N 1
ATOM 1657 C CA . LEU A 1 205 ? -12.445 -13.137 15.642 1.00 89.31 205 LEU A CA 1
ATOM 1658 C C . LEU A 1 205 ? -12.809 -14.391 16.446 1.00 89.31 205 LEU A C 1
ATOM 1660 O O . LEU A 1 205 ? -13.152 -15.420 15.861 1.00 89.31 205 LEU A O 1
ATOM 1664 N N . TRP A 1 206 ? -12.814 -14.302 17.778 1.00 92.50 206 TRP A N 1
ATOM 1665 C CA . TRP A 1 206 ? -13.264 -15.385 18.647 1.00 92.50 206 TRP A CA 1
ATOM 1666 C C . TRP A 1 206 ? -14.741 -15.735 18.421 1.00 92.50 206 TRP A C 1
ATOM 1668 O O . TRP A 1 206 ? -15.057 -16.922 18.293 1.00 92.50 206 TRP A O 1
ATOM 1678 N N . GLU A 1 207 ? -15.631 -14.737 18.319 1.00 89.62 207 GLU A N 1
ATOM 1679 C CA . GLU A 1 207 ? -17.052 -14.925 17.980 1.00 89.62 207 GLU A CA 1
ATOM 1680 C C . GLU A 1 207 ? -17.188 -15.730 16.681 1.00 89.62 207 GLU A C 1
ATOM 1682 O O . GLU A 1 207 ? -17.919 -16.724 16.607 1.00 89.62 207 GLU A O 1
ATOM 1687 N N . SER A 1 208 ? -16.406 -15.331 15.675 1.00 81.69 208 SER A N 1
ATOM 1688 C CA . SER A 1 208 ? -16.393 -15.915 14.337 1.00 81.69 208 SER A CA 1
ATOM 1689 C C . SER A 1 208 ? -15.880 -17.357 14.307 1.00 81.69 208 SER A C 1
ATOM 1691 O O . SER A 1 208 ? -16.501 -18.200 13.656 1.00 81.69 208 SER A O 1
ATOM 1693 N N . ILE A 1 209 ? -14.782 -17.659 15.008 1.00 88.56 209 ILE A N 1
ATOM 1694 C CA . ILE A 1 209 ? -14.186 -19.005 15.074 1.00 88.56 209 ILE A CA 1
ATOM 1695 C C . ILE A 1 209 ? -15.108 -19.977 15.819 1.00 88.56 209 ILE A C 1
ATOM 1697 O O . ILE A 1 209 ? -15.228 -21.139 15.434 1.00 88.56 209 ILE A O 1
ATOM 1701 N N . ASN A 1 210 ? -15.768 -19.512 16.881 1.00 89.88 210 ASN A N 1
ATOM 1702 C CA . ASN A 1 210 ? -16.570 -20.366 17.758 1.00 89.88 210 ASN A CA 1
ATOM 1703 C C . ASN A 1 210 ? -18.058 -20.412 17.383 1.00 89.88 210 ASN A C 1
ATOM 1705 O O . ASN A 1 210 ? -18.811 -21.156 18.013 1.00 89.88 210 ASN A O 1
ATOM 1709 N N . GLY A 1 211 ? -18.495 -19.616 16.399 1.00 89.94 211 GLY A N 1
ATOM 1710 C CA . GLY A 1 211 ? -19.901 -19.514 15.997 1.00 89.94 211 GLY A CA 1
ATOM 1711 C C . GLY A 1 211 ? -20.810 -18.995 17.117 1.00 89.94 211 GLY A C 1
ATOM 1712 O O . GLY A 1 211 ? -21.960 -19.415 17.222 1.00 89.94 211 GLY A O 1
ATOM 1713 N N . LYS A 1 212 ? -20.289 -18.130 17.996 1.00 90.31 212 LYS A N 1
ATOM 1714 C CA . LYS A 1 212 ? -21.004 -17.582 19.162 1.00 90.31 212 LYS A CA 1
ATOM 1715 C C . LYS A 1 212 ? -20.958 -16.061 19.129 1.00 90.31 212 LYS A C 1
ATOM 1717 O O . LYS A 1 212 ? -19.936 -15.511 18.759 1.00 90.31 212 LYS A O 1
ATOM 1722 N N . LYS A 1 213 ? -22.027 -15.389 19.569 1.00 87.75 213 LYS A N 1
ATOM 1723 C CA . LYS A 1 213 ? -22.040 -13.928 19.757 1.00 87.75 213 LYS A CA 1
ATOM 1724 C C . LYS A 1 213 ? -21.795 -13.562 21.225 1.00 87.75 213 LYS A C 1
ATOM 1726 O O . LYS A 1 213 ? -22.357 -14.178 22.130 1.00 87.75 213 LYS A O 1
ATOM 1731 N N . ILE A 1 214 ? -20.972 -12.549 21.442 1.00 90.25 214 ILE A N 1
ATOM 1732 C CA . ILE A 1 214 ? -20.715 -11.845 22.693 1.00 90.25 214 ILE A CA 1
ATOM 1733 C C . ILE A 1 214 ? -21.679 -10.655 22.728 1.00 90.25 214 ILE A C 1
ATOM 1735 O O . ILE A 1 214 ? -21.709 -9.825 21.818 1.00 90.25 214 ILE A O 1
ATOM 1739 N N . SER A 1 215 ? -22.497 -10.562 23.779 1.00 92.00 215 SER A N 1
ATOM 1740 C CA . SER A 1 215 ? -23.393 -9.414 23.941 1.00 92.00 215 SER A CA 1
ATOM 1741 C C . SER A 1 215 ? -22.595 -8.122 24.105 1.00 92.00 215 SER A C 1
ATOM 1743 O O . SER A 1 215 ? -21.484 -8.130 24.639 1.00 92.00 215 SER A O 1
ATOM 1745 N N . ASN A 1 216 ? -23.169 -6.992 23.691 1.00 91.44 216 ASN A N 1
ATOM 1746 C CA . ASN A 1 216 ? -22.493 -5.703 23.818 1.00 91.44 216 ASN A CA 1
ATOM 1747 C C . ASN A 1 216 ? -22.171 -5.373 25.285 1.00 91.44 216 ASN A C 1
ATOM 1749 O O . ASN A 1 216 ? -21.113 -4.826 25.559 1.00 91.44 216 ASN A O 1
ATOM 1753 N N . GLU A 1 217 ? -23.015 -5.780 26.236 1.00 90.00 217 GLU A N 1
ATOM 1754 C CA . GLU A 1 217 ? -22.771 -5.666 27.678 1.00 90.00 217 GLU A CA 1
ATOM 1755 C C . GLU A 1 217 ? -21.568 -6.491 28.136 1.00 90.00 217 GLU A C 1
ATOM 1757 O O . GLU A 1 217 ? -20.768 -6.018 28.944 1.00 90.00 217 GLU A O 1
ATOM 1762 N N . LEU A 1 218 ? -21.431 -7.725 27.641 1.00 90.19 218 LEU A N 1
ATOM 1763 C CA . LEU A 1 218 ? -20.292 -8.571 27.982 1.00 90.19 218 LEU A CA 1
ATOM 1764 C C . LEU A 1 218 ? -19.008 -8.025 27.353 1.00 90.19 218 LEU A C 1
ATOM 1766 O O . LEU A 1 218 ? -17.998 -7.940 28.043 1.00 90.19 218 LEU A O 1
ATOM 1770 N N . ALA A 1 219 ? -19.061 -7.594 26.090 1.00 89.75 219 ALA A N 1
ATOM 1771 C CA . ALA A 1 219 ? -17.946 -6.924 25.426 1.00 89.75 219 ALA A CA 1
ATOM 1772 C C . ALA A 1 219 ? -17.523 -5.662 26.192 1.00 89.75 219 ALA A C 1
ATOM 1774 O O . ALA A 1 219 ? -16.335 -5.472 26.430 1.00 89.75 219 ALA A O 1
ATOM 1775 N N . SER A 1 220 ? -18.487 -4.860 26.659 1.00 91.12 220 SER A N 1
ATOM 1776 C CA . SER A 1 220 ? -18.240 -3.685 27.501 1.00 91.12 220 SER A CA 1
ATOM 1777 C C . SER A 1 220 ? -17.444 -4.044 28.747 1.00 91.12 220 SER A C 1
ATOM 1779 O O . SER A 1 220 ? -16.385 -3.481 28.972 1.00 91.12 220 SER A O 1
ATOM 1781 N N . ARG A 1 221 ? -17.905 -5.039 29.513 1.00 88.38 221 ARG A N 1
ATOM 1782 C CA . ARG A 1 221 ? -17.262 -5.454 30.771 1.00 88.38 221 ARG A CA 1
ATOM 1783 C C . ARG A 1 221 ? -15.879 -6.066 30.576 1.00 88.38 221 ARG A C 1
ATOM 1785 O O . ARG A 1 221 ? -15.038 -5.959 31.458 1.00 88.38 221 ARG A O 1
ATOM 1792 N N . VAL A 1 222 ? -15.667 -6.766 29.462 1.00 90.44 222 VAL A N 1
ATOM 1793 C CA . VAL A 1 222 ? -14.381 -7.406 29.151 1.00 90.44 222 VAL A CA 1
ATOM 1794 C C . VAL A 1 222 ? -13.364 -6.374 28.676 1.00 90.44 222 VAL A C 1
ATOM 1796 O O . VAL A 1 222 ? -12.204 -6.430 29.072 1.00 90.44 222 VAL A O 1
ATOM 1799 N N . LEU A 1 223 ? -13.787 -5.444 27.819 1.00 89.25 223 LEU A N 1
ATOM 1800 C CA . LEU A 1 223 ? -12.899 -4.446 27.231 1.00 89.25 223 LEU A CA 1
ATOM 1801 C C . LEU A 1 223 ? -12.674 -3.256 28.159 1.00 89.25 223 LEU A C 1
ATOM 1803 O O . LEU A 1 223 ? -11.567 -2.733 28.214 1.00 89.25 223 LEU A O 1
ATOM 1807 N N . PHE A 1 224 ? -13.696 -2.836 28.891 1.00 88.00 224 PHE A N 1
ATOM 1808 C CA . PHE A 1 224 ? -13.707 -1.667 29.767 1.00 88.00 224 PHE A CA 1
ATOM 1809 C C . PHE A 1 224 ? -14.183 -2.113 31.154 1.00 88.00 224 PHE A C 1
ATOM 1811 O O . PHE A 1 224 ? -15.344 -1.902 31.506 1.00 88.00 224 PHE A O 1
ATOM 1818 N N . PRO A 1 225 ? -13.331 -2.831 31.911 1.00 81.50 225 PRO A N 1
ATOM 1819 C CA . PRO A 1 225 ? -13.644 -3.143 33.298 1.00 81.50 225 PRO A CA 1
ATOM 1820 C C . PRO A 1 225 ? -13.831 -1.839 34.082 1.00 81.50 225 PRO A C 1
ATOM 1822 O O . PRO A 1 225 ? -13.192 -0.837 33.768 1.00 81.50 225 PRO A O 1
ATOM 1825 N N . ASP A 1 226 ? -14.723 -1.857 35.074 1.00 68.88 226 ASP A N 1
ATOM 1826 C CA . ASP A 1 226 ? -14.992 -0.707 35.940 1.00 68.88 226 ASP A CA 1
ATOM 1827 C C . ASP A 1 226 ? -13.744 -0.397 36.794 1.00 68.88 226 ASP A C 1
ATOM 1829 O O . ASP A 1 226 ? -13.623 -0.869 37.925 1.00 68.88 226 ASP A O 1
ATOM 1833 N N . ASP A 1 227 ? -12.795 0.355 36.238 1.00 59.66 227 ASP A N 1
ATOM 1834 C CA . ASP A 1 227 ? -11.647 0.897 36.961 1.00 59.66 227 ASP A CA 1
ATOM 1835 C C . ASP A 1 227 ? -12.024 2.271 37.536 1.00 59.66 227 ASP A C 1
ATOM 1837 O O . ASP A 1 227 ? -12.484 3.160 36.821 1.00 59.66 227 ASP A O 1
ATOM 1841 N N . GLU A 1 228 ? -11.816 2.458 38.845 1.00 53.25 228 GLU A N 1
ATOM 1842 C CA . GLU A 1 228 ? -12.172 3.688 39.581 1.00 53.25 228 GLU A CA 1
ATOM 1843 C C . GLU A 1 228 ? -11.461 4.954 39.050 1.00 53.25 228 GLU A C 1
ATOM 1845 O O . GLU A 1 228 ? -11.895 6.071 39.339 1.00 53.25 228 GLU A O 1
ATOM 1850 N N . ASP A 1 229 ? -10.399 4.783 38.256 1.00 54.94 229 ASP A N 1
ATOM 1851 C CA . ASP A 1 229 ? -9.578 5.852 37.681 1.00 54.94 229 ASP A CA 1
ATOM 1852 C C . ASP A 1 229 ? -10.052 6.329 36.285 1.00 54.94 229 ASP A C 1
ATOM 1854 O O . ASP A 1 229 ? -9.591 7.370 35.806 1.00 54.94 229 ASP A O 1
ATOM 1858 N N . GLU A 1 230 ? -10.975 5.619 35.618 1.00 57.03 230 GLU A N 1
ATOM 1859 C CA . GLU A 1 230 ? -11.529 6.022 34.315 1.00 57.03 230 GLU A CA 1
ATOM 1860 C C . GLU A 1 230 ? -12.884 6.740 34.494 1.00 57.03 230 GLU A C 1
ATOM 1862 O O . GLU A 1 230 ? -13.894 6.156 34.877 1.00 57.03 230 GLU A O 1
ATOM 1867 N N . CYS A 1 231 ? -12.931 8.045 34.197 1.00 48.56 231 CYS A N 1
ATOM 1868 C CA . CYS A 1 231 ? -14.111 8.902 34.407 1.00 48.56 231 CYS A CA 1
ATOM 1869 C C . CYS A 1 231 ? -15.353 8.553 33.553 1.00 48.56 231 CYS A C 1
ATOM 1871 O O . CYS A 1 231 ? -16.403 9.170 33.747 1.00 48.56 231 CYS A O 1
ATOM 1873 N N . GLU A 1 232 ? -15.266 7.614 32.607 1.00 62.03 232 GLU A N 1
ATOM 1874 C CA . GLU A 1 232 ? -16.382 7.202 31.748 1.00 62.03 232 GLU A CA 1
ATOM 1875 C C . GLU A 1 232 ? -16.595 5.687 31.813 1.00 62.03 232 GLU A C 1
ATOM 1877 O O . GLU A 1 232 ? -15.856 4.911 31.214 1.00 62.03 232 GLU A O 1
ATOM 1882 N N . VAL A 1 233 ? -17.666 5.269 32.493 1.00 71.75 233 VAL A N 1
ATOM 1883 C CA . VAL A 1 233 ? -18.135 3.879 32.450 1.00 71.75 233 VAL A CA 1
ATOM 1884 C C . VAL A 1 233 ? -18.716 3.611 31.065 1.00 71.75 233 VAL A C 1
ATOM 1886 O O . VAL A 1 233 ? -19.804 4.095 30.736 1.00 71.75 233 VAL A O 1
ATOM 1889 N N . ILE A 1 234 ? -17.996 2.837 30.251 1.00 79.25 234 ILE A N 1
ATOM 1890 C CA . ILE A 1 234 ? -18.476 2.432 28.931 1.00 79.25 234 ILE A CA 1
ATOM 1891 C C . ILE A 1 234 ? -19.493 1.304 29.096 1.00 79.25 234 ILE A C 1
ATOM 1893 O O . ILE A 1 234 ? -19.173 0.226 29.599 1.00 79.25 234 ILE A O 1
ATOM 1897 N N . GLY A 1 235 ? -20.733 1.553 28.669 1.00 86.50 235 GLY A N 1
ATOM 1898 C CA . GLY A 1 235 ? -21.836 0.588 28.723 1.00 86.50 235 GLY A CA 1
ATOM 1899 C C . GLY A 1 235 ? -22.110 -0.125 27.393 1.00 86.50 235 GLY A C 1
ATOM 1900 O O . GLY A 1 235 ? -21.725 0.341 26.318 1.00 86.50 235 GLY A O 1
ATOM 1901 N N . GLY A 1 236 ? -22.887 -1.217 27.445 1.00 86.25 236 GLY A N 1
ATOM 1902 C CA . GLY A 1 236 ? -23.272 -1.995 26.256 1.00 86.25 236 GLY A CA 1
ATOM 1903 C C . GLY A 1 236 ? -23.965 -1.168 25.163 1.00 86.25 236 GLY A C 1
ATOM 1904 O O . GLY A 1 236 ? -23.765 -1.419 23.974 1.00 86.25 236 GLY A O 1
ATOM 1905 N N . GLN A 1 237 ? -24.691 -0.110 25.538 1.00 88.06 237 GLN A N 1
ATOM 1906 C CA . GLN A 1 237 ? -25.299 0.818 24.581 1.00 88.06 237 GLN A CA 1
ATOM 1907 C C . GLN A 1 237 ? -24.253 1.619 23.784 1.00 88.06 237 GLN A C 1
ATOM 1909 O O . GLN A 1 237 ? -24.367 1.737 22.569 1.00 88.06 237 GLN A O 1
ATOM 1914 N N . GLN A 1 238 ? -23.194 2.120 24.430 1.00 88.50 238 GLN A N 1
ATOM 1915 C CA . GLN A 1 238 ? -22.107 2.826 23.733 1.00 88.50 238 GLN A CA 1
ATOM 1916 C C . GLN A 1 238 ? -21.294 1.874 22.851 1.00 88.50 238 GLN A C 1
ATOM 1918 O O . GLN A 1 238 ? -20.866 2.251 21.755 1.00 88.50 238 GLN A O 1
ATOM 1923 N N . VAL A 1 239 ? -21.128 0.623 23.298 1.00 90.44 239 VAL A N 1
ATOM 1924 C CA . VAL A 1 239 ? -20.543 -0.434 22.471 1.00 90.44 239 VAL A CA 1
ATOM 1925 C C . VAL A 1 239 ? -21.359 -0.632 21.195 1.00 90.44 239 VAL A C 1
ATOM 1927 O O . VAL A 1 239 ? -20.782 -0.624 20.110 1.00 90.44 239 VAL A O 1
ATOM 1930 N N . LYS A 1 240 ? -22.687 -0.745 21.317 1.00 91.25 240 LYS A N 1
ATOM 1931 C CA . LYS A 1 240 ? -23.607 -0.925 20.186 1.00 91.25 240 LYS A CA 1
ATOM 1932 C C . LYS A 1 240 ? -23.596 0.261 19.219 1.00 91.25 240 LYS A C 1
ATOM 1934 O O . LYS A 1 240 ? -23.449 0.057 18.021 1.00 91.25 240 LYS A O 1
ATOM 1939 N N . ASP A 1 241 ? -23.756 1.477 19.733 1.00 90.06 241 ASP A N 1
ATOM 1940 C CA . ASP A 1 241 ? -24.065 2.642 18.898 1.00 90.06 241 ASP A CA 1
ATOM 1941 C C . ASP A 1 241 ? -22.816 3.341 18.346 1.00 90.06 241 ASP A C 1
ATOM 1943 O O . ASP A 1 241 ? -22.898 4.070 17.359 1.00 90.06 241 ASP A O 1
ATOM 1947 N N . THR A 1 242 ? -21.656 3.177 18.995 1.00 90.38 242 THR A N 1
ATOM 1948 C CA . THR A 1 242 ? -20.446 3.954 18.671 1.00 90.38 242 THR A CA 1
ATOM 1949 C C . THR A 1 242 ? -19.222 3.087 18.410 1.00 90.38 242 THR A C 1
ATOM 1951 O O . THR A 1 242 ? -18.607 3.212 17.348 1.00 90.38 242 THR A O 1
ATOM 1954 N N . ILE A 1 243 ? -18.840 2.228 19.362 1.00 90.94 243 ILE A N 1
ATOM 1955 C CA . ILE A 1 243 ? -17.558 1.508 19.291 1.00 90.94 243 ILE A CA 1
ATOM 1956 C C . ILE A 1 243 ? -17.597 0.437 18.211 1.00 90.94 243 ILE A C 1
ATOM 1958 O O . ILE A 1 243 ? -16.732 0.439 17.339 1.00 90.94 243 ILE A O 1
ATOM 1962 N N . ARG A 1 244 ? -18.608 -0.441 18.234 1.00 90.19 244 ARG A N 1
ATOM 1963 C CA . ARG A 1 244 ? -18.737 -1.514 17.249 1.00 90.19 244 ARG A CA 1
ATOM 1964 C C . ARG A 1 244 ? -18.779 -0.929 15.826 1.00 90.19 244 ARG A C 1
ATOM 1966 O O . ARG A 1 244 ? -17.833 -1.208 15.100 1.00 90.19 244 ARG A O 1
ATOM 1973 N N . PRO A 1 245 ? -19.674 0.013 15.456 1.00 90.31 245 PRO A N 1
ATOM 1974 C CA . PRO A 1 245 ? -19.661 0.622 14.118 1.00 90.31 245 PRO A CA 1
ATOM 1975 C C . PRO A 1 245 ? -18.327 1.277 13.718 1.00 90.31 245 PRO A C 1
ATOM 1977 O O . PRO A 1 245 ? -17.983 1.361 12.538 1.00 90.31 245 PRO A O 1
ATOM 1980 N N . PHE A 1 246 ? -17.549 1.785 14.681 1.00 89.88 246 PHE A N 1
ATOM 1981 C CA . PHE A 1 246 ? -16.205 2.293 14.408 1.00 89.88 246 PHE A CA 1
ATOM 1982 C C . PHE A 1 246 ? -15.212 1.171 14.082 1.00 89.88 246 PHE A C 1
ATOM 1984 O O . PHE A 1 246 ? -14.470 1.306 13.110 1.00 89.88 246 PHE A O 1
ATOM 1991 N N . VAL A 1 247 ? -15.204 0.087 14.864 1.00 89.25 247 VAL A N 1
ATOM 1992 C CA . VAL A 1 247 ? -14.354 -1.095 14.638 1.00 89.25 247 VAL A CA 1
ATOM 1993 C C . VAL A 1 247 ? -14.663 -1.714 13.276 1.00 89.25 247 VAL A C 1
ATOM 1995 O O . VAL A 1 247 ? -13.750 -1.933 12.486 1.00 89.25 247 VAL A O 1
ATOM 1998 N N . GLU A 1 248 ? -15.945 -1.896 12.963 1.00 86.44 248 GLU A N 1
ATOM 1999 C CA . GLU A 1 248 ? -16.417 -2.416 11.672 1.00 86.44 248 GLU A CA 1
ATOM 2000 C C . GLU A 1 248 ? -15.922 -1.556 10.512 1.00 86.44 248 GLU A C 1
ATOM 2002 O O . GLU A 1 248 ? -15.323 -2.043 9.560 1.00 86.44 248 GLU A O 1
ATOM 2007 N N . ARG A 1 249 ? -16.059 -0.235 10.636 1.00 84.00 249 ARG A N 1
ATOM 2008 C CA . ARG A 1 249 ? -15.573 0.702 9.623 1.00 84.00 249 ARG A CA 1
ATOM 2009 C C . ARG A 1 249 ? -14.057 0.676 9.443 1.00 84.00 249 ARG A C 1
ATOM 2011 O O . ARG A 1 249 ? -13.595 0.974 8.345 1.00 84.00 249 ARG A O 1
ATOM 2018 N N . ILE A 1 250 ? -13.276 0.375 10.481 1.00 81.56 250 ILE A N 1
ATOM 2019 C CA . ILE A 1 250 ? -11.819 0.215 10.341 1.00 81.56 250 ILE A CA 1
ATOM 2020 C C . ILE A 1 250 ? -11.473 -1.011 9.502 1.00 81.56 250 ILE A C 1
ATOM 2022 O O . ILE A 1 250 ? -10.477 -0.972 8.781 1.00 81.56 250 ILE A O 1
ATOM 2026 N N . LEU A 1 251 ? -12.297 -2.056 9.572 1.00 73.81 251 LEU A N 1
ATOM 2027 C CA . LEU A 1 251 ? -12.152 -3.256 8.753 1.00 73.81 251 LEU A CA 1
ATOM 2028 C C . LEU A 1 251 ? -12.584 -3.055 7.299 1.00 73.81 251 LEU A C 1
ATOM 2030 O O . LEU A 1 251 ? -12.185 -3.846 6.447 1.00 73.81 251 LEU A O 1
ATOM 2034 N N . ASN A 1 252 ? -13.359 -2.010 6.997 1.00 72.62 252 ASN A N 1
ATOM 2035 C CA . ASN A 1 252 ? -13.720 -1.692 5.618 1.00 72.62 252 ASN A CA 1
ATOM 2036 C C . ASN A 1 252 ? -12.477 -1.343 4.787 1.00 72.62 252 ASN A C 1
ATOM 2038 O O . ASN A 1 252 ? -11.590 -0.606 5.233 1.00 72.62 252 ASN A O 1
ATOM 2042 N N . GLU A 1 253 ? -12.470 -1.810 3.539 1.00 63.34 253 GLU A N 1
ATOM 2043 C CA . GLU A 1 253 ? -11.338 -1.700 2.607 1.00 63.34 253 GLU A CA 1
ATOM 2044 C C . GLU A 1 253 ? -10.866 -0.278 2.345 1.00 63.34 253 GLU A C 1
ATOM 2046 O O . GLU A 1 253 ? -9.699 -0.081 2.039 1.00 63.34 253 GLU A O 1
ATOM 2051 N N . ASP A 1 254 ? -11.737 0.717 2.490 1.00 73.25 254 ASP A N 1
ATOM 2052 C CA . ASP A 1 254 ? -11.371 2.107 2.229 1.00 73.25 254 ASP A CA 1
ATOM 2053 C C . ASP A 1 254 ? -10.598 2.740 3.394 1.00 73.25 254 ASP A C 1
ATOM 2055 O O . ASP A 1 254 ? -9.820 3.673 3.196 1.00 73.25 254 ASP A O 1
ATOM 2059 N N . THR A 1 255 ? -10.800 2.270 4.629 1.00 77.00 255 THR A N 1
ATOM 2060 C CA . THR A 1 255 ? -10.255 2.935 5.825 1.00 77.00 255 THR A CA 1
ATOM 2061 C C . THR A 1 255 ? -8.797 2.560 6.068 1.00 77.00 255 THR A C 1
ATOM 2063 O O . THR A 1 255 ? -7.981 3.422 6.413 1.00 77.00 255 THR A O 1
ATOM 2066 N N . TYR A 1 256 ? -8.453 1.286 5.879 1.00 77.94 256 TYR A N 1
ATOM 2067 C CA . TYR A 1 256 ? -7.105 0.780 6.129 1.00 77.94 256 TYR A CA 1
ATOM 2068 C C . TYR A 1 256 ? -6.030 1.438 5.237 1.00 77.94 256 TYR A C 1
ATOM 2070 O O . TYR A 1 256 ? -5.047 1.941 5.795 1.00 77.94 256 TYR A O 1
ATOM 2078 N N . PRO A 1 257 ? -6.201 1.561 3.902 1.00 78.12 257 PRO A N 1
ATOM 2079 C CA . PRO A 1 257 ? -5.228 2.223 3.031 1.00 78.12 257 PRO A CA 1
ATOM 2080 C C . PRO A 1 257 ? -4.991 3.684 3.417 1.00 78.12 257 PRO A C 1
ATOM 2082 O O . PRO A 1 257 ? -3.855 4.162 3.404 1.00 78.12 257 PRO A O 1
ATOM 2085 N N . LEU A 1 258 ? -6.045 4.393 3.830 1.00 83.69 258 LEU A N 1
ATOM 2086 C CA . LEU A 1 258 ? -5.950 5.784 4.275 1.00 83.69 258 LEU A CA 1
ATOM 2087 C C . LEU A 1 258 ? -5.204 5.911 5.603 1.00 83.69 258 LEU A C 1
ATOM 2089 O O . LEU A 1 258 ? -4.383 6.815 5.760 1.00 83.69 258 LEU A O 1
ATOM 2093 N N . LEU A 1 259 ? -5.459 5.006 6.552 1.00 84.69 259 LEU A N 1
ATOM 2094 C CA . LEU A 1 259 ? -4.725 4.950 7.815 1.00 84.69 259 LEU A CA 1
ATOM 2095 C C . LEU A 1 259 ? -3.248 4.634 7.575 1.00 84.69 259 LEU A C 1
ATOM 2097 O O . LEU A 1 259 ? -2.374 5.328 8.097 1.00 84.69 259 LEU A O 1
ATOM 2101 N N . LYS A 1 260 ? -2.966 3.646 6.724 1.00 84.06 260 LYS A N 1
ATOM 2102 C CA . LYS A 1 260 ? -1.612 3.280 6.307 1.00 84.06 260 LYS A CA 1
ATOM 2103 C C . LYS A 1 260 ? -0.897 4.466 5.657 1.00 84.06 260 LYS A C 1
ATOM 2105 O O . LYS A 1 260 ? 0.226 4.791 6.046 1.00 84.06 260 LYS A O 1
ATOM 2110 N N . HIS A 1 261 ? -1.553 5.163 4.728 1.00 84.88 261 HIS A N 1
ATOM 2111 C CA . HIS A 1 261 ? -1.024 6.374 4.100 1.00 84.88 261 HIS A CA 1
ATOM 2112 C C . HIS A 1 261 ? -0.752 7.481 5.130 1.00 84.88 261 HIS A C 1
ATOM 2114 O O . HIS A 1 261 ? 0.328 8.076 5.128 1.00 84.88 261 HIS A O 1
ATOM 2120 N N . TYR A 1 262 ? -1.687 7.727 6.053 1.00 88.00 262 TYR A N 1
ATOM 2121 C CA . TYR A 1 262 ? -1.530 8.732 7.103 1.00 88.00 262 TYR A CA 1
ATOM 2122 C C . TYR A 1 262 ? -0.314 8.448 7.998 1.00 88.00 262 TYR A C 1
ATOM 2124 O O . TYR A 1 262 ? 0.484 9.352 8.251 1.00 88.00 262 TYR A O 1
ATOM 2132 N N . VAL A 1 263 ? -0.123 7.200 8.434 1.00 87.06 263 VAL A N 1
ATOM 2133 C CA . VAL A 1 263 ? 1.024 6.797 9.268 1.00 87.06 263 VAL A CA 1
ATOM 2134 C C . VAL A 1 263 ? 2.346 6.869 8.494 1.00 87.06 263 VAL A C 1
ATOM 2136 O O . VAL A 1 263 ? 3.368 7.249 9.061 1.00 87.06 263 VAL A O 1
ATOM 2139 N N . LYS A 1 264 ? 2.358 6.548 7.193 1.00 85.94 264 LYS A N 1
ATOM 2140 C CA . LYS A 1 264 ? 3.551 6.719 6.342 1.00 85.94 264 LYS A CA 1
ATOM 2141 C C . LYS A 1 264 ? 3.951 8.184 6.211 1.00 85.94 264 LYS A C 1
ATOM 2143 O O . LYS A 1 264 ? 5.117 8.513 6.408 1.00 85.94 264 LYS A O 1
ATOM 2148 N N . LYS A 1 265 ? 2.980 9.055 5.919 1.00 87.25 265 LYS A N 1
ATOM 2149 C CA . LYS A 1 265 ? 3.192 10.503 5.803 1.00 87.25 265 LYS A CA 1
ATOM 2150 C C . LYS A 1 265 ? 3.685 11.113 7.118 1.00 87.25 265 LYS A C 1
ATOM 2152 O O . LYS A 1 265 ? 4.503 12.025 7.105 1.00 87.25 265 LYS A O 1
ATOM 2157 N N . ASN A 1 266 ? 3.211 10.592 8.246 1.00 88.94 266 ASN A N 1
ATOM 2158 C CA . ASN A 1 266 ? 3.596 11.021 9.586 1.00 88.94 266 ASN A CA 1
ATOM 2159 C C . ASN A 1 266 ? 4.536 9.995 10.236 1.00 88.94 266 ASN A C 1
ATOM 2161 O O . ASN A 1 266 ? 4.251 9.462 11.306 1.00 88.94 266 ASN A O 1
ATOM 2165 N N . SER A 1 267 ? 5.665 9.709 9.580 1.00 85.94 267 SER A N 1
ATOM 2166 C CA . SER A 1 267 ? 6.609 8.661 9.997 1.00 85.94 267 SER A CA 1
ATOM 2167 C C . SER A 1 267 ? 7.118 8.813 11.437 1.00 85.94 267 SER A C 1
ATOM 2169 O O . SER A 1 267 ? 7.350 7.806 12.103 1.00 85.94 267 SER A O 1
ATOM 2171 N N . HIS A 1 268 ? 7.211 10.045 11.947 1.00 85.75 268 HIS A N 1
ATOM 2172 C CA . HIS A 1 268 ? 7.572 10.355 13.335 1.00 85.75 268 HIS A CA 1
ATOM 2173 C C . HIS A 1 268 ? 6.641 9.701 14.372 1.00 85.75 268 HIS A C 1
ATOM 2175 O O . HIS A 1 268 ? 7.087 9.385 15.475 1.00 85.75 268 HIS A O 1
ATOM 2181 N N . LEU A 1 269 ? 5.374 9.433 14.020 1.00 86.50 269 LEU A N 1
ATOM 2182 C CA . LEU A 1 269 ? 4.425 8.743 14.900 1.00 86.50 269 LEU A CA 1
ATOM 2183 C C . LEU A 1 269 ? 4.854 7.300 15.192 1.00 86.50 269 LEU A C 1
ATOM 2185 O O . LEU A 1 269 ? 4.542 6.784 16.259 1.00 86.50 269 LEU A O 1
ATOM 2189 N N . LYS A 1 270 ? 5.602 6.653 14.283 1.00 84.00 270 LYS A N 1
ATOM 2190 C CA . LYS A 1 270 ? 6.062 5.261 14.451 1.00 84.00 270 LYS A CA 1
ATOM 2191 C C . LYS A 1 270 ? 7.068 5.103 15.590 1.00 84.00 270 LYS A C 1
ATOM 2193 O O . LYS A 1 270 ? 7.161 4.039 16.187 1.00 84.00 270 LYS A O 1
ATOM 2198 N N . THR A 1 271 ? 7.839 6.151 15.864 1.00 86.31 271 THR A N 1
ATOM 2199 C CA . THR A 1 271 ? 8.876 6.164 16.907 1.00 86.31 271 THR A CA 1
ATOM 2200 C C . THR A 1 271 ? 8.396 6.791 18.213 1.00 86.31 271 THR A C 1
ATOM 2202 O O . THR A 1 271 ? 9.128 6.812 19.200 1.00 86.31 271 THR A O 1
ATOM 2205 N N . MET A 1 272 ? 7.183 7.342 18.221 1.00 87.50 272 MET A N 1
ATOM 2206 C CA . MET A 1 272 ? 6.619 8.062 19.352 1.00 87.50 272 MET A CA 1
ATOM 2207 C C . MET A 1 272 ? 5.914 7.098 20.310 1.00 87.50 272 MET A C 1
ATOM 2209 O O . MET A 1 272 ? 5.333 6.096 19.893 1.00 87.50 272 MET A O 1
ATOM 2213 N N . ARG A 1 273 ? 5.938 7.395 21.614 1.00 87.50 273 ARG A N 1
ATOM 2214 C CA . ARG A 1 273 ? 5.147 6.628 22.586 1.00 87.50 273 ARG A CA 1
ATOM 2215 C C . ARG A 1 273 ? 3.668 6.919 22.369 1.00 87.50 273 ARG A C 1
ATOM 2217 O O . ARG A 1 273 ? 3.295 8.077 22.189 1.00 87.50 273 ARG A O 1
ATOM 2224 N N . LEU A 1 274 ? 2.821 5.893 22.476 1.00 83.88 274 LEU A N 1
ATOM 2225 C CA . LEU A 1 274 ? 1.373 6.043 22.308 1.00 83.88 274 LEU A CA 1
ATOM 2226 C C . LEU A 1 274 ? 0.800 7.134 23.225 1.00 83.88 274 LEU A C 1
ATOM 2228 O O . LEU A 1 274 ? 0.003 7.945 22.775 1.00 83.88 274 LEU A O 1
ATOM 2232 N N . SER A 1 275 ? 1.275 7.227 24.470 1.00 85.75 275 SER A N 1
ATOM 2233 C CA . SER A 1 275 ? 0.875 8.277 25.416 1.00 85.75 275 SER A CA 1
ATOM 2234 C C . SER A 1 275 ? 1.091 9.693 24.886 1.00 85.75 275 SER A C 1
ATOM 2236 O O . SER A 1 275 ? 0.296 10.582 25.168 1.00 85.75 275 SER A O 1
ATOM 2238 N N . ASP A 1 276 ? 2.165 9.920 24.132 1.00 86.62 276 ASP A N 1
ATOM 2239 C CA . ASP A 1 276 ? 2.458 11.238 23.582 1.00 86.62 276 ASP A CA 1
ATOM 2240 C C . ASP A 1 276 ? 1.646 11.478 22.304 1.00 86.62 276 ASP A C 1
ATOM 2242 O O . ASP A 1 276 ? 1.178 12.591 22.078 1.00 86.62 276 ASP A O 1
ATOM 2246 N N . VAL A 1 277 ? 1.405 10.434 21.501 1.00 84.25 277 VAL A N 1
ATOM 2247 C CA . VAL A 1 277 ? 0.488 10.495 20.347 1.00 84.25 277 VAL A CA 1
ATOM 2248 C C . VAL A 1 277 ? -0.925 10.886 20.793 1.00 84.25 277 VAL A C 1
ATOM 2250 O O . VAL A 1 277 ? -1.589 11.665 20.114 1.00 84.25 277 VAL A O 1
ATOM 2253 N N . MET A 1 278 ? -1.376 10.398 21.954 1.00 84.44 278 MET A N 1
ATOM 2254 C CA . MET A 1 278 ? -2.682 10.758 22.516 1.00 84.44 278 MET A CA 1
ATOM 2255 C C . MET A 1 278 ? -2.778 12.240 22.897 1.00 84.44 278 MET A C 1
ATOM 2257 O O . MET A 1 278 ? -3.840 12.829 22.701 1.00 84.44 278 MET A O 1
ATOM 2261 N N . LYS A 1 279 ? -1.681 12.850 23.371 1.00 85.62 279 LYS A N 1
ATOM 2262 C CA . LYS A 1 279 ? -1.620 14.289 23.688 1.00 85.62 279 LYS A CA 1
ATOM 2263 C C . LYS A 1 279 ? -1.705 15.153 22.431 1.00 85.62 279 LYS A C 1
ATOM 2265 O O . LYS A 1 279 ? -2.423 16.138 22.426 1.00 85.62 279 LYS A O 1
ATOM 2270 N N . LEU A 1 280 ? -1.059 14.739 21.336 1.00 83.38 280 LEU A N 1
ATOM 2271 C CA . LEU A 1 280 ? -1.141 15.445 20.044 1.00 83.38 280 LEU A CA 1
ATOM 2272 C C . LEU A 1 280 ? -2.559 15.497 19.454 1.00 83.38 280 LEU A C 1
ATOM 2274 O O . LEU A 1 280 ? -2.809 16.255 18.525 1.00 83.38 280 LEU A O 1
ATOM 2278 N N . ALA A 1 281 ? -3.468 14.645 19.928 1.00 76.19 281 ALA A N 1
ATOM 2279 C CA . ALA A 1 281 ? -4.867 14.642 19.519 1.00 76.19 281 ALA A CA 1
ATOM 2280 C C . ALA A 1 281 ? -5.772 15.499 20.425 1.00 76.19 281 ALA A C 1
ATOM 2282 O O . ALA A 1 281 ? -6.991 15.477 20.240 1.00 76.19 281 ALA A O 1
ATOM 2283 N N . GLU A 1 282 ? -5.208 16.168 21.433 1.00 68.06 282 GLU A N 1
ATOM 2284 C CA . GLU A 1 282 ? -5.906 17.093 22.339 1.00 68.06 282 GLU A CA 1
ATOM 2285 C C . GLU A 1 282 ? -5.683 18.565 21.969 1.00 68.06 282 GLU A C 1
ATOM 2287 O O . GLU A 1 282 ? -6.496 19.402 22.364 1.00 68.06 282 GLU A O 1
ATOM 2292 N N . ASP A 1 283 ? -4.639 18.838 21.180 1.00 49.09 283 ASP A N 1
ATOM 2293 C CA . ASP A 1 283 ? -4.323 20.130 20.556 1.00 49.09 283 ASP A CA 1
ATOM 2294 C C . ASP A 1 283 ? -5.096 20.343 19.236 1.00 49.09 283 ASP A C 1
ATOM 2296 O O . ASP A 1 283 ? -5.490 21.503 18.961 1.00 49.09 283 ASP A O 1
#

pLDDT: mean 72.24, std 19.37, range [26.48, 95.5]